Protein AF-A0A7C1THH7-F1 (afdb_monomer_lite)

Secondary structure (DSSP, 8-state):
----EEEHHHHHHHHHHHHHHSTTTTTSPPPPHHHHHHHHHTTSSPPPSS--STT-EEETHHHHHHHHHHHHHHHH---HHHHHHHHHHS-HHHHHHHHHT--GGGS------------------------------------------SSSSSSSGGGSSSS--PPPPPPPPPPP------------PPP----------------GGG---------PPPEEEE-SSS-EEEE-SPPPHHHHHHHHHHHHHHHHHHHHTTS---

Structure (mmCIF, N/CA/C/O backbone):
data_AF-A0A7C1THH7-F1
#
_entry.id   AF-A0A7C1THH7-F1
#
loop_
_atom_site.group_PDB
_atom_site.id
_atom_site.type_symbol
_atom_site.label_atom_id
_atom_site.label_alt_id
_atom_site.label_comp_id
_atom_site.label_asym_id
_atom_site.label_entity_id
_atom_site.label_seq_id
_atom_site.pdbx_PDB_ins_code
_atom_site.Cartn_x
_atom_site.Cartn_y
_atom_site.Cartn_z
_atom_site.occupancy
_atom_site.B_iso_or_equiv
_atom_site.auth_seq_id
_atom_site.auth_comp_id
_atom_site.auth_asym_id
_atom_site.auth_atom_id
_atom_site.pdbx_PDB_model_num
ATOM 1 N N . MET A 1 1 ? 13.459 -1.963 -23.117 1.00 46.69 1 MET A N 1
ATOM 2 C CA . MET A 1 1 ? 12.852 -0.766 -22.500 1.00 46.69 1 MET A CA 1
ATOM 3 C C . MET A 1 1 ? 13.002 -0.971 -21.002 1.00 46.69 1 MET A C 1
ATOM 5 O O . MET A 1 1 ? 12.434 -1.924 -20.495 1.00 46.69 1 MET A O 1
ATOM 9 N N . TRP A 1 2 ? 13.908 -0.253 -20.341 1.00 49.66 2 TRP A N 1
ATOM 10 C CA . TRP A 1 2 ? 14.198 -0.496 -18.925 1.00 49.66 2 TRP A CA 1
ATOM 11 C C . TRP A 1 2 ? 13.077 0.179 -18.144 1.00 49.66 2 TRP A C 1
ATOM 13 O O . TRP A 1 2 ? 13.000 1.405 -18.129 1.00 49.66 2 TRP A O 1
ATOM 23 N N . GLU A 1 3 ? 12.145 -0.606 -17.610 1.00 74.31 3 GLU A N 1
ATOM 24 C CA . GLU A 1 3 ? 11.084 -0.074 -16.760 1.00 74.31 3 GLU A CA 1
ATOM 25 C C . GLU A 1 3 ? 11.719 0.686 -15.595 1.00 74.31 3 GLU A C 1
ATOM 27 O O . GLU A 1 3 ? 12.710 0.239 -15.011 1.00 74.31 3 GLU A O 1
ATOM 32 N N . ASN A 1 4 ? 11.170 1.856 -15.268 1.00 88.19 4 ASN A N 1
ATOM 33 C CA . ASN A 1 4 ? 11.619 2.609 -14.107 1.00 88.19 4 ASN A CA 1
ATOM 34 C C . ASN A 1 4 ? 11.430 1.732 -12.868 1.00 88.19 4 ASN A C 1
ATOM 36 O O . ASN A 1 4 ? 10.299 1.420 -12.483 1.00 88.19 4 ASN A O 1
ATOM 40 N N . THR A 1 5 ? 12.548 1.311 -12.279 1.00 91.12 5 THR A N 1
ATOM 41 C CA . THR A 1 5 ? 12.562 0.493 -11.073 1.00 91.12 5 THR A CA 1
ATOM 42 C C . THR A 1 5 ? 13.144 1.277 -9.903 1.00 91.12 5 THR A C 1
ATOM 44 O O . THR A 1 5 ? 14.180 1.931 -10.028 1.00 91.12 5 THR A O 1
ATOM 47 N N . TYR A 1 6 ? 12.476 1.190 -8.758 1.00 92.25 6 TYR A N 1
ATOM 48 C CA . TYR A 1 6 ? 12.765 1.959 -7.549 1.00 92.25 6 TYR A CA 1
ATOM 49 C C . TYR A 1 6 ? 13.142 1.033 -6.403 1.00 92.25 6 TYR A C 1
ATOM 51 O O . TYR A 1 6 ? 12.683 -0.110 -6.356 1.00 92.25 6 TYR A O 1
ATOM 59 N N . GLU A 1 7 ? 13.927 1.517 -5.448 1.00 92.81 7 GLU A N 1
ATOM 60 C CA . GLU A 1 7 ? 14.049 0.826 -4.163 1.00 92.81 7 GLU A CA 1
ATOM 61 C C . GLU A 1 7 ? 12.747 0.939 -3.354 1.00 92.81 7 GLU A C 1
ATOM 63 O O . GLU A 1 7 ? 11.901 1.793 -3.625 1.00 92.81 7 GLU A O 1
ATOM 68 N N . LEU A 1 8 ? 12.560 0.082 -2.341 1.00 93.06 8 LEU A N 1
ATOM 69 C CA . LEU A 1 8 ? 11.314 0.070 -1.559 1.00 93.06 8 LEU A CA 1
ATOM 70 C C . LEU A 1 8 ? 11.030 1.430 -0.904 1.00 93.06 8 LEU A C 1
ATOM 72 O O . LEU A 1 8 ? 9.900 1.911 -0.958 1.00 93.06 8 LEU A O 1
ATOM 76 N N . GLY A 1 9 ? 12.053 2.045 -0.303 1.00 94.25 9 GLY A N 1
ATOM 77 C CA . GLY A 1 9 ? 11.919 3.341 0.362 1.00 94.25 9 GLY A CA 1
ATOM 78 C C . GLY A 1 9 ? 11.509 4.450 -0.609 1.00 94.25 9 GLY A C 1
ATOM 79 O O . GLY A 1 9 ? 10.573 5.200 -0.332 1.00 94.25 9 GLY A O 1
ATOM 80 N N . GLU A 1 10 ? 12.146 4.507 -1.781 1.00 95.38 10 GLU A N 1
ATOM 81 C CA . GLU A 1 10 ? 11.812 5.467 -2.840 1.00 95.38 10 GLU A CA 1
ATOM 82 C C . GLU A 1 10 ? 10.394 5.250 -3.373 1.00 95.38 10 GLU A C 1
ATOM 84 O O . GLU A 1 10 ? 9.620 6.200 -3.486 1.00 95.38 10 GLU A O 1
ATOM 89 N N . LEU A 1 11 ? 10.024 3.994 -3.637 1.00 95.56 11 LEU A N 1
ATOM 90 C CA . LEU A 1 11 ? 8.698 3.631 -4.121 1.00 95.56 11 LEU A CA 1
ATOM 91 C C . LEU A 1 11 ? 7.604 4.074 -3.149 1.00 95.56 11 LEU A C 1
ATOM 93 O O . LEU A 1 11 ? 6.604 4.661 -3.569 1.00 95.56 11 LEU A O 1
ATOM 97 N N . LEU A 1 12 ? 7.779 3.809 -1.853 1.00 96.69 12 LEU A N 1
ATOM 98 C CA . LEU A 1 12 ? 6.807 4.193 -0.830 1.00 96.69 12 LEU A CA 1
ATOM 99 C C . LEU A 1 12 ? 6.753 5.708 -0.640 1.00 96.69 12 LEU A C 1
ATOM 101 O O . LEU A 1 12 ? 5.659 6.255 -0.512 1.00 96.69 12 LEU A O 1
ATOM 105 N N . SER A 1 13 ? 7.900 6.388 -0.682 1.00 97.31 13 SER A N 1
ATOM 106 C CA . SER A 1 13 ? 7.967 7.851 -0.636 1.00 97.31 13 SER A CA 1
ATOM 107 C C . SER A 1 13 ? 7.182 8.479 -1.794 1.00 97.31 13 SER A C 1
ATOM 109 O O . SER A 1 13 ? 6.271 9.279 -1.566 1.00 97.31 13 SER A O 1
ATOM 111 N N . LEU A 1 14 ? 7.435 8.034 -3.031 1.00 97.00 14 LEU A N 1
ATOM 112 C CA . LEU A 1 14 ? 6.711 8.482 -4.226 1.00 97.00 14 LEU A CA 1
ATOM 113 C C . LEU A 1 14 ? 5.215 8.164 -4.148 1.00 97.00 14 LEU A C 1
ATOM 115 O O . LEU A 1 14 ? 4.381 9.011 -4.475 1.00 97.00 14 LEU A O 1
ATOM 119 N N . THR A 1 15 ? 4.868 6.961 -3.687 1.00 96.94 15 THR A N 1
ATOM 120 C CA . THR A 1 15 ? 3.471 6.538 -3.542 1.00 96.94 15 THR A CA 1
ATOM 121 C C . THR A 1 15 ? 2.735 7.418 -2.541 1.00 96.94 15 THR A C 1
ATOM 123 O O . THR A 1 15 ? 1.659 7.915 -2.855 1.00 96.94 15 THR A O 1
ATOM 126 N N . ASN A 1 16 ? 3.310 7.654 -1.361 1.00 97.06 16 ASN A N 1
ATOM 127 C CA . ASN A 1 16 ? 2.688 8.460 -0.311 1.00 97.06 16 ASN A CA 1
ATOM 128 C C . ASN A 1 16 ? 2.588 9.938 -0.710 1.00 97.06 16 ASN A C 1
ATOM 130 O O . ASN A 1 16 ? 1.553 10.562 -0.484 1.00 97.06 16 ASN A O 1
ATOM 134 N N . ALA A 1 17 ? 3.609 10.478 -1.383 1.00 96.12 17 ALA A N 1
ATOM 135 C CA . ALA A 1 17 ? 3.555 11.825 -1.942 1.00 96.12 17 ALA A CA 1
ATOM 136 C C . ALA A 1 17 ? 2.434 11.964 -2.985 1.00 96.12 17 ALA A C 1
ATOM 138 O O . ALA A 1 17 ? 1.708 12.958 -2.989 1.00 96.12 17 ALA A O 1
ATOM 139 N N . ARG A 1 18 ? 2.256 10.963 -3.857 1.00 95.25 18 ARG A N 1
ATOM 140 C CA . ARG A 1 18 ? 1.171 10.949 -4.848 1.00 95.25 18 ARG A CA 1
ATOM 141 C C . ARG A 1 18 ? -0.196 10.756 -4.192 1.00 95.25 18 ARG A C 1
ATOM 143 O O . ARG A 1 18 ? -1.142 11.430 -4.582 1.00 95.25 18 ARG A O 1
ATOM 150 N N . LEU A 1 19 ? -0.292 9.900 -3.177 1.00 93.94 19 LEU A N 1
ATOM 151 C CA . LEU A 1 19 ? -1.512 9.661 -2.407 1.00 93.94 19 LEU A CA 1
ATOM 152 C C . LEU A 1 19 ? -2.031 10.950 -1.756 1.00 93.94 19 LEU A C 1
ATOM 154 O O . LEU A 1 19 ? -3.219 11.241 -1.860 1.00 93.94 19 LEU A O 1
ATOM 158 N N . GLY A 1 20 ? -1.128 11.751 -1.180 1.00 93.12 20 GLY A N 1
ATOM 159 C CA . GLY A 1 20 ? -1.443 13.050 -0.579 1.00 93.12 20 GLY A CA 1
ATOM 160 C C . GLY A 1 20 ? -1.994 14.092 -1.559 1.00 93.12 20 GLY A C 1
ATOM 161 O O . GLY A 1 20 ? -2.713 14.997 -1.152 1.00 93.12 20 GLY A O 1
ATOM 162 N N . ARG A 1 21 ? -1.698 13.961 -2.858 1.00 92.88 21 ARG A N 1
ATOM 163 C CA . ARG A 1 21 ? -2.200 14.873 -3.904 1.00 92.88 21 ARG A CA 1
ATOM 164 C C . ARG A 1 21 ? -3.572 14.479 -4.436 1.00 92.88 21 ARG A C 1
ATOM 166 O O . ARG A 1 21 ? -4.205 15.279 -5.119 1.00 92.88 21 ARG A O 1
ATOM 173 N N . ILE A 1 22 ? -4.017 13.249 -4.185 1.00 89.88 22 ILE A N 1
ATOM 174 C CA . ILE A 1 22 ? -5.288 12.762 -4.710 1.00 89.88 22 ILE A CA 1
ATOM 175 C C . ILE A 1 22 ? -6.416 13.220 -3.774 1.00 89.88 22 ILE A C 1
ATOM 177 O O . ILE A 1 22 ? -6.444 12.808 -2.606 1.00 89.88 22 ILE A O 1
ATOM 181 N N . PRO A 1 23 ? -7.379 14.025 -4.265 1.00 86.94 23 PRO A N 1
ATOM 182 C CA . PRO A 1 23 ? -8.499 14.473 -3.451 1.00 86.94 23 PRO A CA 1
ATOM 183 C C . PRO A 1 23 ? -9.306 13.271 -2.963 1.00 86.94 23 PRO A C 1
ATOM 185 O O . PRO A 1 23 ? -9.518 12.293 -3.681 1.00 86.94 23 PRO A O 1
ATOM 188 N N . GLY A 1 24 ? -9.707 13.319 -1.697 1.00 86.31 24 GLY A N 1
ATOM 189 C CA . GLY A 1 24 ? -10.379 12.206 -1.044 1.00 86.31 24 GLY A CA 1
ATOM 190 C C . GLY A 1 24 ? -9.453 11.067 -0.616 1.00 86.31 24 GLY A C 1
ATOM 191 O O . GLY A 1 24 ? -9.931 10.194 0.087 1.00 86.31 24 GLY A O 1
ATOM 192 N N . LEU A 1 25 ? -8.155 11.043 -0.934 1.00 89.12 25 LEU A N 1
ATOM 193 C CA . LEU A 1 25 ? -7.202 10.075 -0.357 1.00 89.12 25 LEU A CA 1
ATOM 194 C C . LEU A 1 25 ? -6.144 10.716 0.542 1.00 89.12 25 LEU A C 1
ATOM 196 O O . LEU A 1 25 ? -5.473 9.984 1.269 1.00 89.12 25 LEU A O 1
ATOM 200 N N . ALA A 1 26 ? -6.024 12.042 0.528 1.00 87.00 26 ALA A N 1
ATOM 201 C CA . ALA A 1 26 ? -5.020 12.772 1.295 1.00 87.00 26 ALA A CA 1
ATOM 202 C C . ALA A 1 26 ? -5.035 12.446 2.800 1.00 87.00 26 ALA A C 1
ATOM 204 O O . ALA A 1 26 ? -3.977 12.275 3.394 1.00 87.00 26 ALA A O 1
ATOM 205 N N . ASP A 1 27 ? -6.221 12.247 3.384 1.00 87.56 27 ASP A N 1
ATOM 206 C CA . ASP A 1 27 ? -6.376 11.957 4.820 1.00 87.56 27 ASP A CA 1
ATOM 207 C C . ASP A 1 27 ? -6.133 10.482 5.182 1.00 87.56 27 ASP A C 1
ATOM 209 O O . ASP A 1 27 ? -6.333 10.063 6.321 1.00 87.56 27 ASP A O 1
ATOM 213 N N . THR A 1 28 ? -5.780 9.639 4.206 1.00 91.88 28 THR A N 1
ATOM 214 C CA . THR A 1 28 ? -5.551 8.215 4.470 1.00 91.88 28 THR A CA 1
ATOM 215 C C . THR A 1 28 ? -4.158 7.970 5.031 1.00 91.88 28 THR A C 1
ATOM 217 O O . THR A 1 28 ? -3.195 8.655 4.698 1.00 91.88 28 THR A O 1
ATOM 220 N N . THR A 1 29 ? -4.037 6.941 5.873 1.00 94.38 29 THR A N 1
ATOM 221 C CA . THR A 1 29 ? -2.751 6.549 6.455 1.00 94.38 29 THR A CA 1
ATOM 222 C C . THR A 1 29 ? -1.717 6.288 5.351 1.00 94.38 29 THR A C 1
ATOM 224 O O . THR A 1 29 ? -2.031 5.580 4.384 1.00 94.38 29 THR A O 1
ATOM 227 N N . PRO A 1 30 ? -0.477 6.788 5.474 1.00 96.62 30 PRO A N 1
ATOM 228 C CA . PRO A 1 30 ? 0.576 6.481 4.515 1.00 96.62 30 PRO A CA 1
ATOM 229 C C . PRO A 1 30 ? 0.908 4.983 4.516 1.00 96.62 30 PRO A C 1
ATOM 231 O O . PRO A 1 30 ? 0.729 4.271 5.509 1.00 96.62 30 PRO A O 1
ATOM 234 N N . PHE A 1 31 ? 1.404 4.484 3.390 1.00 97.19 31 PHE A N 1
ATOM 235 C CA . PHE A 1 31 ? 1.912 3.124 3.293 1.00 97.19 31 PHE A CA 1
ATOM 236 C C . PHE A 1 31 ? 3.252 3.000 4.011 1.00 97.19 31 PHE A C 1
ATOM 238 O O . PHE A 1 31 ? 4.187 3.756 3.746 1.00 97.19 31 PHE A O 1
ATOM 245 N N . SER A 1 32 ? 3.338 2.005 4.891 1.00 97.38 32 SER A N 1
ATOM 246 C CA . SER A 1 32 ? 4.584 1.572 5.521 1.00 97.38 32 SER A CA 1
ATOM 247 C C . SER A 1 32 ? 5.170 0.367 4.786 1.00 97.38 32 SER A C 1
ATOM 249 O O . SER A 1 32 ? 4.450 -0.349 4.081 1.00 97.38 32 SER A O 1
ATOM 251 N N . GLU A 1 33 ? 6.451 0.074 5.016 1.00 95.56 33 GLU A N 1
ATOM 252 C CA . GLU A 1 33 ? 7.068 -1.168 4.535 1.00 95.56 33 GLU A CA 1
ATOM 253 C C . GLU A 1 33 ? 6.288 -2.402 4.996 1.00 95.56 33 GLU A C 1
ATOM 255 O O . GLU A 1 33 ? 6.012 -3.302 4.206 1.00 95.56 33 GLU A O 1
ATOM 260 N N . ARG A 1 34 ? 5.841 -2.415 6.258 1.00 96.19 34 ARG A N 1
ATOM 261 C CA . ARG A 1 34 ? 5.027 -3.505 6.810 1.00 96.19 34 ARG A CA 1
ATOM 262 C C . ARG A 1 34 ? 3.754 -3.726 5.994 1.00 96.19 34 ARG A C 1
ATOM 264 O O . ARG A 1 34 ? 3.437 -4.865 5.658 1.00 96.19 34 ARG A O 1
ATOM 271 N N . THR A 1 35 ? 3.043 -2.651 5.655 1.00 96.56 35 THR A N 1
ATOM 272 C CA . THR A 1 35 ? 1.823 -2.719 4.835 1.00 96.56 35 THR A CA 1
ATOM 273 C C . THR A 1 35 ? 2.125 -3.256 3.441 1.00 96.56 35 THR A C 1
ATOM 275 O O . THR A 1 35 ? 1.389 -4.096 2.929 1.00 96.56 35 THR A O 1
ATOM 278 N N . PHE A 1 36 ? 3.232 -2.814 2.846 1.00 95.62 36 PHE A N 1
ATOM 279 C CA . PHE A 1 36 ? 3.678 -3.290 1.545 1.00 95.62 36 PHE A CA 1
ATOM 280 C C . PHE A 1 36 ? 3.937 -4.801 1.549 1.00 95.62 36 PHE A C 1
ATOM 282 O O . PHE A 1 36 ? 3.381 -5.527 0.724 1.00 95.62 36 PHE A O 1
ATOM 289 N N . TYR A 1 37 ? 4.731 -5.297 2.504 1.00 94.00 37 TYR A N 1
ATOM 290 C CA . TYR A 1 37 ? 5.023 -6.727 2.631 1.00 94.00 37 TYR A CA 1
ATOM 291 C C . TYR A 1 37 ? 3.762 -7.548 2.880 1.00 94.00 37 TYR A C 1
ATOM 293 O O . TYR A 1 37 ? 3.589 -8.604 2.270 1.00 94.00 37 TYR A O 1
ATOM 301 N N . TYR A 1 38 ? 2.858 -7.035 3.713 1.00 96.12 38 TYR A N 1
ATOM 302 C CA . TYR A 1 38 ? 1.560 -7.652 3.934 1.00 96.12 38 TYR A CA 1
ATOM 303 C C . TYR A 1 38 ? 0.770 -7.779 2.621 1.00 96.12 38 TYR A C 1
ATOM 305 O O . TYR A 1 38 ? 0.277 -8.858 2.311 1.00 96.12 38 TYR A O 1
ATOM 313 N N . TYR A 1 39 ? 0.720 -6.743 1.780 1.00 96.38 39 TYR A N 1
ATOM 314 C CA . TYR A 1 39 ? 0.026 -6.811 0.487 1.00 96.38 39 TYR A CA 1
ATOM 315 C C . TYR A 1 39 ? 0.687 -7.750 -0.523 1.00 96.38 39 TYR A C 1
ATOM 317 O O . TYR A 1 39 ? -0.017 -8.425 -1.275 1.00 96.38 39 TYR A O 1
ATOM 325 N N . VAL A 1 40 ? 2.016 -7.852 -0.520 1.00 94.38 40 VAL A N 1
ATOM 326 C CA . VAL A 1 40 ? 2.724 -8.873 -1.308 1.00 94.38 40 VAL A CA 1
ATOM 327 C C . VAL A 1 40 ? 2.349 -10.279 -0.828 1.00 94.38 40 VAL A C 1
ATOM 329 O O . VAL A 1 40 ? 2.058 -11.149 -1.646 1.00 94.38 40 VAL A O 1
ATOM 332 N N . GLN A 1 41 ? 2.310 -10.510 0.488 1.00 94.25 41 GLN A N 1
ATOM 333 C CA . GLN A 1 41 ? 1.955 -11.808 1.070 1.00 94.25 41 GLN A CA 1
ATOM 334 C C . GLN A 1 41 ? 0.503 -12.200 0.770 1.00 94.25 41 GLN A C 1
ATOM 336 O O . GLN A 1 41 ? 0.238 -13.357 0.457 1.00 94.25 41 GLN A O 1
ATOM 341 N N . GLN A 1 42 ? -0.420 -11.236 0.814 1.00 95.00 42 GLN A N 1
ATOM 342 C CA . GLN A 1 42 ? -1.831 -11.434 0.468 1.00 95.00 42 GLN A CA 1
ATOM 343 C C . GLN A 1 42 ? -2.075 -11.583 -1.049 1.00 95.00 42 GLN A C 1
ATOM 345 O O . GLN A 1 42 ? -3.211 -11.790 -1.471 1.00 95.00 42 GLN A O 1
ATOM 350 N N . GLY A 1 43 ? -1.041 -11.458 -1.891 1.00 95.00 43 GLY A N 1
ATOM 351 C CA . GLY A 1 43 ? -1.161 -11.565 -3.349 1.00 95.00 43 GLY A CA 1
ATOM 352 C C . GLY A 1 43 ? -1.870 -10.382 -4.016 1.00 95.00 43 GLY A C 1
ATOM 353 O O . GLY A 1 43 ? -2.343 -10.507 -5.142 1.00 95.00 43 GLY A O 1
ATOM 354 N N . LEU A 1 44 ? -1.959 -9.236 -3.336 1.00 95.50 44 LEU A N 1
ATOM 355 C CA . LEU A 1 44 ? -2.489 -7.988 -3.901 1.00 95.50 44 LEU A CA 1
ATOM 356 C C . LEU A 1 44 ? -1.478 -7.327 -4.836 1.00 95.50 44 LEU A C 1
ATOM 358 O O . LEU A 1 44 ? -1.835 -6.718 -5.844 1.00 95.50 44 LEU A O 1
ATOM 362 N N . LEU A 1 45 ? -0.198 -7.465 -4.512 1.00 94.62 45 LEU A N 1
ATOM 363 C CA . LEU A 1 45 ? 0.909 -7.017 -5.344 1.00 94.62 45 LEU A CA 1
ATOM 364 C C . LEU A 1 45 ? 1.561 -8.230 -6.017 1.00 94.62 45 LEU A C 1
ATOM 366 O O . LEU A 1 45 ? 1.615 -9.297 -5.395 1.00 94.62 45 LEU A O 1
ATOM 370 N N . PRO A 1 46 ? 2.054 -8.097 -7.262 1.00 90.06 46 PRO A N 1
ATOM 371 C CA . PRO A 1 46 ? 2.774 -9.177 -7.917 1.00 90.06 46 PRO A CA 1
ATOM 372 C C . PRO A 1 46 ? 3.945 -9.637 -7.048 1.00 90.06 46 PRO A C 1
ATOM 374 O O . PRO A 1 46 ? 4.602 -8.833 -6.374 1.00 90.06 46 PRO A O 1
ATOM 377 N N . ARG A 1 47 ? 4.237 -10.940 -7.070 1.00 83.75 47 ARG A N 1
ATOM 378 C CA . ARG A 1 47 ? 5.516 -11.409 -6.535 1.00 83.75 47 ARG A CA 1
ATOM 379 C C . ARG A 1 47 ? 6.619 -10.792 -7.390 1.00 83.75 47 ARG A C 1
ATOM 381 O O . ARG A 1 47 ? 6.497 -10.703 -8.606 1.00 83.75 47 ARG A O 1
ATOM 388 N N . ARG A 1 48 ? 7.663 -10.305 -6.728 1.00 72.75 48 ARG A N 1
ATOM 389 C CA . ARG A 1 48 ? 8.754 -9.566 -7.371 1.00 72.75 48 ARG A CA 1
ATOM 390 C C . ARG A 1 48 ? 9.378 -10.406 -8.482 1.00 72.75 48 ARG A C 1
ATOM 392 O O . ARG A 1 48 ? 9.671 -11.579 -8.257 1.00 72.75 48 ARG A O 1
ATOM 399 N N . ALA A 1 49 ? 9.652 -9.779 -9.618 1.00 61.28 49 ALA A N 1
ATOM 400 C CA . ALA A 1 49 ? 10.525 -10.334 -10.639 1.00 61.28 49 ALA A CA 1
ATOM 401 C C . ALA A 1 49 ? 11.978 -10.033 -10.237 1.00 61.28 49 ALA A C 1
ATOM 403 O O . ALA A 1 49 ? 12.501 -8.968 -10.547 1.00 61.28 49 ALA A O 1
ATOM 404 N N . GLY A 1 50 ? 12.617 -10.906 -9.451 1.00 69.31 50 GLY A N 1
ATOM 405 C CA . GLY A 1 50 ? 14.044 -10.752 -9.150 1.00 69.31 50 GLY A CA 1
ATOM 406 C C . GLY A 1 50 ? 14.529 -11.340 -7.828 1.00 69.31 50 GLY A C 1
ATOM 407 O O . GLY A 1 50 ? 13.801 -12.006 -7.089 1.00 69.31 50 GLY A O 1
ATOM 408 N N . ARG A 1 51 ? 15.811 -11.078 -7.544 1.00 71.94 51 ARG A N 1
ATOM 409 C CA . ARG A 1 51 ? 16.542 -11.597 -6.382 1.00 71.94 51 ARG A CA 1
ATOM 410 C C . ARG A 1 51 ? 16.022 -10.980 -5.081 1.00 71.94 51 ARG A C 1
ATOM 412 O O . ARG A 1 51 ? 15.786 -9.778 -5.001 1.00 71.94 51 ARG A O 1
ATOM 419 N N . ARG A 1 52 ? 15.883 -11.803 -4.038 1.00 74.00 52 ARG A N 1
ATOM 420 C CA . ARG A 1 52 ? 15.612 -11.329 -2.673 1.00 74.00 52 ARG A CA 1
ATOM 421 C C . ARG A 1 52 ? 16.907 -10.812 -2.047 1.00 74.00 52 ARG A C 1
ATOM 423 O O . ARG A 1 52 ? 17.906 -11.525 -2.060 1.00 74.00 52 ARG A O 1
ATOM 430 N N . GLY A 1 53 ? 16.872 -9.611 -1.472 1.00 76.88 53 GLY A N 1
ATOM 431 C CA . GLY A 1 53 ? 17.979 -9.075 -0.676 1.00 76.88 53 GLY A CA 1
ATOM 432 C C . GLY A 1 53 ? 18.090 -7.547 -0.696 1.00 76.88 53 GLY A C 1
ATOM 433 O O . GLY A 1 53 ? 17.240 -6.870 -1.286 1.00 76.88 53 GLY A O 1
ATOM 434 N N . PRO A 1 54 ? 19.130 -6.999 -0.047 1.00 75.31 54 PRO A N 1
ATOM 435 C CA . PRO A 1 54 ? 19.494 -5.589 -0.158 1.00 75.31 54 PRO A CA 1
ATOM 436 C C . PRO A 1 54 ? 19.614 -5.176 -1.634 1.00 75.31 54 PRO A C 1
ATOM 438 O O . PRO A 1 54 ? 20.160 -5.928 -2.439 1.00 75.31 54 PRO A O 1
ATOM 441 N N . GLY A 1 55 ? 19.056 -4.019 -1.998 1.00 81.25 55 GLY A N 1
ATOM 442 C CA . GLY A 1 55 ? 19.013 -3.550 -3.390 1.00 81.25 55 GLY A CA 1
ATOM 443 C C . GLY A 1 55 ? 17.887 -4.151 -4.241 1.00 81.25 55 GLY A C 1
ATOM 444 O O . GLY A 1 55 ? 17.943 -4.084 -5.469 1.00 81.25 55 GLY A O 1
ATOM 445 N N . THR A 1 56 ? 16.856 -4.751 -3.628 1.00 87.44 56 THR A N 1
ATOM 446 C CA . THR A 1 56 ? 15.678 -5.186 -4.395 1.00 87.44 56 THR A CA 1
ATOM 447 C C . THR A 1 56 ? 14.983 -3.976 -5.020 1.00 87.44 56 THR A C 1
ATOM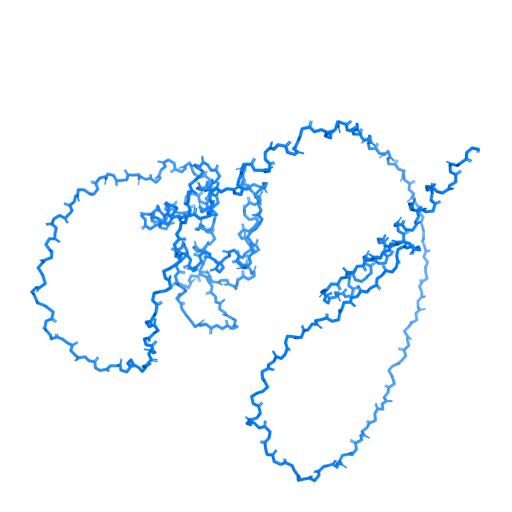 449 O O . THR A 1 56 ? 14.562 -3.068 -4.300 1.00 87.44 56 THR A O 1
ATOM 452 N N . ARG A 1 57 ? 14.800 -4.011 -6.344 1.00 90.81 57 ARG A N 1
ATOM 453 C CA . ARG A 1 57 ? 14.091 -2.975 -7.097 1.00 90.81 57 ARG A CA 1
ATOM 454 C C . ARG A 1 57 ? 12.686 -3.420 -7.498 1.00 90.81 57 ARG A C 1
ATOM 456 O O . ARG A 1 57 ? 12.442 -4.605 -7.719 1.00 90.81 57 ARG A O 1
ATOM 463 N N . TYR A 1 58 ? 11.771 -2.463 -7.593 1.00 91.94 58 TYR A N 1
ATOM 464 C CA . TYR A 1 58 ? 10.360 -2.682 -7.908 1.00 91.94 58 TYR A CA 1
ATOM 465 C C . TYR A 1 58 ? 9.935 -1.797 -9.069 1.00 91.94 58 TYR A C 1
ATOM 467 O O . TYR A 1 58 ? 10.327 -0.630 -9.096 1.00 91.94 58 TYR A O 1
ATOM 475 N N . PRO A 1 59 ? 9.111 -2.305 -9.992 1.00 92.44 59 PRO A N 1
ATOM 476 C CA . PRO A 1 59 ? 8.652 -1.516 -11.121 1.00 92.44 59 PRO A CA 1
ATOM 477 C C . PRO A 1 59 ? 7.681 -0.419 -10.678 1.00 92.44 59 PRO A C 1
ATOM 479 O O . PRO A 1 59 ? 6.941 -0.563 -9.700 1.00 92.44 59 PRO A O 1
ATOM 482 N N . ALA A 1 60 ? 7.649 0.670 -11.444 1.00 92.94 60 ALA A N 1
ATOM 483 C CA . ALA A 1 60 ? 6.752 1.804 -11.229 1.00 92.94 60 ALA A CA 1
ATOM 484 C C . ALA A 1 60 ? 5.264 1.405 -11.147 1.00 92.94 60 ALA A C 1
ATOM 486 O O . ALA A 1 60 ? 4.499 2.051 -10.432 1.00 92.94 60 ALA A O 1
ATOM 487 N N . SER A 1 61 ? 4.861 0.315 -11.813 1.00 92.56 61 SER A N 1
ATOM 488 C CA . SER A 1 61 ? 3.484 -0.207 -11.814 1.00 92.56 61 SER A CA 1
ATOM 489 C C . SER A 1 61 ? 2.948 -0.540 -10.414 1.00 92.56 61 SER A C 1
ATOM 491 O O . SER A 1 61 ? 1.739 -0.505 -10.176 1.00 92.56 61 SER A O 1
ATOM 493 N N . PHE A 1 62 ? 3.828 -0.791 -9.438 1.00 94.88 62 PHE A N 1
ATOM 494 C CA . PHE A 1 62 ? 3.430 -0.993 -8.042 1.00 94.88 62 PHE A CA 1
ATOM 495 C C . PHE A 1 62 ? 2.835 0.271 -7.413 1.00 94.88 62 PHE A C 1
ATOM 497 O O . PHE A 1 62 ? 1.951 0.153 -6.566 1.00 94.88 62 PHE A O 1
ATOM 504 N N . ILE A 1 63 ? 3.277 1.462 -7.830 1.00 95.75 63 ILE A N 1
ATOM 505 C CA . ILE A 1 63 ? 2.741 2.741 -7.342 1.00 95.75 63 ILE A CA 1
ATOM 506 C C . ILE A 1 63 ? 1.266 2.854 -7.735 1.00 95.75 63 ILE A C 1
ATOM 508 O O . ILE A 1 63 ? 0.412 3.109 -6.883 1.00 95.75 63 ILE A O 1
ATOM 512 N N . ASP A 1 64 ? 0.958 2.598 -9.009 1.00 95.19 64 ASP A N 1
ATOM 513 C CA . ASP A 1 64 ? -0.412 2.658 -9.523 1.00 95.19 64 ASP A CA 1
ATOM 514 C C . ASP A 1 64 ? -1.307 1.630 -8.815 1.00 95.19 64 ASP A C 1
ATOM 516 O O . ASP A 1 64 ? -2.411 1.947 -8.363 1.00 95.19 64 ASP A O 1
ATOM 520 N N . ARG A 1 65 ? -0.792 0.412 -8.606 1.00 95.94 65 ARG A N 1
ATOM 521 C CA . ARG A 1 65 ? -1.520 -0.656 -7.910 1.00 95.94 65 ARG A CA 1
ATOM 522 C C . ARG A 1 65 ? -1.787 -0.333 -6.435 1.00 95.94 65 ARG A C 1
ATOM 524 O O . ARG A 1 65 ? -2.890 -0.585 -5.957 1.00 95.94 65 ARG A O 1
ATOM 531 N N . LEU A 1 66 ? -0.825 0.248 -5.714 1.00 96.88 66 LEU A N 1
ATOM 532 C CA . LEU A 1 66 ? -1.003 0.674 -4.317 1.00 96.88 66 LEU A CA 1
ATOM 533 C C . LEU A 1 66 ? -2.082 1.753 -4.178 1.00 96.88 66 LEU A C 1
ATOM 535 O O . LEU A 1 66 ? -2.938 1.670 -3.294 1.00 96.88 66 LEU A O 1
ATOM 539 N N . ILE A 1 67 ? -2.078 2.741 -5.073 1.00 95.94 67 ILE A N 1
ATOM 540 C CA . ILE A 1 67 ? -3.095 3.798 -5.086 1.00 95.94 67 ILE A CA 1
ATOM 541 C C . ILE A 1 67 ? -4.472 3.208 -5.412 1.00 95.94 67 ILE A C 1
ATOM 543 O O . ILE A 1 67 ? -5.451 3.538 -4.737 1.00 95.94 67 ILE A O 1
ATOM 547 N N . ALA A 1 68 ? -4.552 2.291 -6.381 1.00 94.94 68 ALA A N 1
ATOM 548 C CA . ALA A 1 68 ? -5.790 1.592 -6.716 1.00 94.94 68 ALA A CA 1
ATOM 549 C C . ALA A 1 68 ? -6.350 0.801 -5.520 1.00 94.94 68 ALA A C 1
ATOM 551 O O . ALA A 1 68 ? -7.547 0.889 -5.244 1.00 94.94 68 ALA A O 1
ATOM 552 N N . ILE A 1 69 ? -5.502 0.103 -4.749 1.00 95.19 69 ILE A N 1
ATOM 553 C CA . ILE A 1 69 ? -5.915 -0.580 -3.508 1.00 95.19 69 ILE A CA 1
ATOM 554 C C . ILE A 1 69 ? -6.569 0.410 -2.541 1.00 95.19 69 ILE A C 1
ATOM 556 O O . ILE A 1 69 ? -7.663 0.143 -2.041 1.00 95.19 69 ILE A O 1
ATOM 560 N N . ARG A 1 70 ? -5.935 1.565 -2.287 1.00 95.00 70 ARG A N 1
ATOM 561 C CA . ARG A 1 70 ? -6.477 2.550 -1.337 1.00 95.00 70 ARG A CA 1
ATOM 562 C C . ARG A 1 70 ? -7.796 3.148 -1.819 1.00 95.00 70 ARG A C 1
ATOM 564 O O . ARG A 1 70 ? -8.714 3.311 -1.016 1.00 95.00 70 ARG A O 1
ATOM 571 N N . ARG A 1 71 ? -7.920 3.425 -3.119 1.00 93.06 71 ARG A N 1
ATOM 572 C CA . ARG A 1 71 ? -9.186 3.862 -3.728 1.00 93.06 71 ARG A CA 1
ATOM 573 C C . ARG A 1 71 ? -10.282 2.830 -3.520 1.00 93.06 71 ARG A C 1
ATOM 575 O O . ARG A 1 71 ? -11.335 3.160 -2.993 1.00 93.06 71 ARG A O 1
ATOM 582 N N . LEU A 1 72 ? -10.019 1.572 -3.857 1.00 92.12 72 LEU A N 1
ATOM 583 C CA . LEU A 1 72 ? -10.996 0.495 -3.720 1.00 92.12 72 LEU A CA 1
ATOM 584 C C . LEU A 1 72 ? -11.443 0.284 -2.263 1.00 92.12 72 LEU A C 1
ATOM 586 O O . LEU A 1 72 ? -12.631 0.060 -2.025 1.00 92.12 72 LEU A O 1
ATOM 590 N N . GLN A 1 73 ? -10.527 0.425 -1.300 1.00 93.25 73 GLN A N 1
ATOM 591 C CA . GLN A 1 73 ? -10.854 0.416 0.130 1.00 93.25 73 GLN A CA 1
ATOM 592 C C . GLN A 1 73 ? -11.772 1.580 0.511 1.00 93.25 73 GLN A C 1
ATOM 594 O O . GLN A 1 73 ? -12.788 1.362 1.163 1.00 93.25 73 GLN A O 1
ATOM 599 N N . LYS A 1 74 ? -11.439 2.812 0.105 1.00 90.81 74 LYS A N 1
ATOM 600 C CA . LYS A 1 74 ? -12.170 4.003 0.556 1.00 90.81 74 LYS A CA 1
ATOM 601 C C . LYS A 1 74 ? -13.511 4.194 -0.151 1.00 90.81 74 LYS A C 1
ATOM 603 O O . LYS A 1 74 ? -14.487 4.546 0.495 1.00 90.81 74 LYS A O 1
ATOM 608 N N . THR A 1 75 ? -13.572 3.973 -1.462 1.00 85.62 75 THR A N 1
ATOM 609 C CA . THR A 1 75 ? -14.773 4.259 -2.261 1.00 85.62 75 THR A CA 1
ATOM 610 C C . THR A 1 75 ? -15.857 3.201 -2.081 1.00 85.62 75 THR A C 1
ATOM 612 O O . THR A 1 75 ? -17.036 3.533 -2.095 1.00 85.62 75 THR A O 1
ATOM 615 N N . ARG A 1 76 ? -15.480 1.9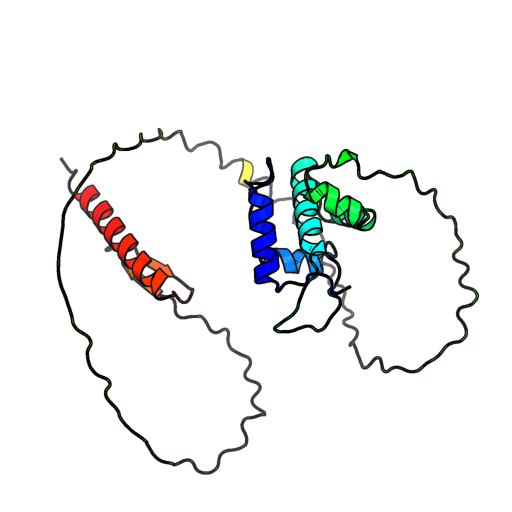22 -1.947 1.00 81.00 76 ARG A N 1
ATOM 616 C CA . ARG A 1 76 ? -16.436 0.800 -1.928 1.00 81.00 76 ARG A CA 1
ATOM 617 C C . ARG A 1 76 ? -16.404 -0.034 -0.645 1.00 81.00 76 ARG A C 1
ATOM 619 O O . ARG A 1 76 ? -17.199 -0.958 -0.537 1.00 81.00 76 ARG A O 1
ATOM 626 N N . GLY A 1 77 ? -15.496 0.249 0.294 1.00 87.25 77 GLY A N 1
ATOM 627 C CA . GLY A 1 77 ? -15.394 -0.504 1.551 1.00 87.25 77 GLY A CA 1
ATOM 628 C C . GLY A 1 77 ? -15.030 -1.980 1.362 1.00 87.25 77 GLY A C 1
ATOM 629 O O . GLY A 1 77 ? -15.375 -2.804 2.202 1.00 87.25 77 GLY A O 1
ATOM 630 N N . LEU A 1 78 ? -14.382 -2.330 0.246 1.00 90.81 78 LEU A N 1
ATOM 631 C CA . LEU A 1 78 ? -14.142 -3.727 -0.112 1.00 90.81 78 LEU A CA 1
ATOM 632 C C . LEU A 1 78 ? -13.156 -4.397 0.835 1.00 90.81 78 LEU A C 1
ATOM 634 O O . LEU A 1 78 ? -12.149 -3.811 1.246 1.00 90.81 78 LEU A O 1
ATOM 638 N N . SER A 1 79 ? -13.396 -5.681 1.068 1.00 94.00 79 SER A N 1
ATOM 639 C CA . SER A 1 79 ? -12.433 -6.553 1.721 1.00 94.00 79 SER A CA 1
ATOM 640 C C . SER A 1 79 ? -11.188 -6.753 0.850 1.00 94.00 79 SER A C 1
ATOM 642 O O . SER A 1 79 ? -11.209 -6.640 -0.379 1.00 94.00 79 SER A O 1
ATOM 644 N N . LEU A 1 80 ? -10.069 -7.118 1.480 1.00 94.31 80 LEU A N 1
ATOM 645 C CA . LEU A 1 80 ? -8.820 -7.390 0.760 1.00 94.31 80 LEU A CA 1
ATOM 646 C C . LEU A 1 80 ? -8.955 -8.552 -0.237 1.00 94.31 80 LEU A C 1
ATOM 648 O O . LEU A 1 80 ? -8.311 -8.534 -1.286 1.00 94.31 80 LEU A O 1
ATOM 652 N N . ALA A 1 81 ? -9.810 -9.535 0.057 1.00 93.62 81 ALA A N 1
ATOM 653 C CA . ALA A 1 81 ? -10.067 -10.662 -0.833 1.00 93.62 81 ALA A CA 1
ATOM 654 C C . ALA A 1 81 ? -10.758 -10.216 -2.133 1.00 93.62 81 ALA A C 1
ATOM 656 O O . ALA A 1 81 ? -10.333 -10.614 -3.217 1.00 93.62 81 ALA A O 1
ATOM 657 N N . GLU A 1 82 ? -11.763 -9.344 -2.040 1.00 93.75 82 GLU A N 1
ATOM 658 C CA . GLU A 1 82 ? -12.464 -8.787 -3.205 1.00 93.75 82 GLU A CA 1
ATOM 659 C C . GLU A 1 82 ? -11.564 -7.857 -4.019 1.00 93.75 82 GLU A C 1
ATOM 661 O O . GLU A 1 82 ? -11.566 -7.900 -5.250 1.00 93.75 82 GLU A O 1
ATOM 666 N N . ILE A 1 83 ? -10.752 -7.042 -3.336 1.00 94.75 83 ILE A N 1
ATOM 667 C CA . ILE A 1 83 ? -9.762 -6.178 -3.989 1.00 94.75 83 ILE A CA 1
ATOM 668 C C . ILE A 1 83 ? -8.793 -7.029 -4.808 1.00 94.75 83 ILE A C 1
ATOM 670 O O . ILE A 1 83 ? -8.514 -6.693 -5.954 1.00 94.75 83 ILE A O 1
ATOM 674 N N . ARG A 1 84 ? -8.319 -8.154 -4.264 1.00 94.69 84 ARG A N 1
ATOM 675 C CA . ARG A 1 84 ? -7.424 -9.071 -4.980 1.00 94.69 84 ARG A CA 1
ATOM 676 C C . ARG A 1 84 ? -8.047 -9.588 -6.276 1.00 94.69 84 ARG A C 1
ATOM 678 O O . ARG A 1 84 ? -7.383 -9.545 -7.306 1.00 94.69 84 ARG A O 1
ATOM 685 N N . VAL A 1 85 ? -9.308 -10.030 -6.238 1.00 93.06 85 VAL A N 1
ATOM 686 C CA . VAL A 1 85 ? -10.027 -10.498 -7.439 1.00 93.06 85 VAL A CA 1
ATOM 687 C C . VAL A 1 85 ? -10.121 -9.381 -8.481 1.00 93.06 85 VAL A C 1
ATOM 689 O O . VAL A 1 85 ? -9.787 -9.600 -9.643 1.00 93.06 85 VAL A O 1
ATOM 692 N N . ARG A 1 86 ? -10.477 -8.159 -8.069 1.00 91.69 86 ARG A N 1
ATOM 693 C CA . ARG A 1 86 ? -10.575 -7.018 -8.994 1.00 91.69 86 ARG A CA 1
ATOM 694 C C . ARG A 1 86 ? -9.234 -6.609 -9.592 1.00 91.69 86 ARG A C 1
ATOM 696 O O . ARG A 1 86 ? -9.158 -6.339 -10.783 1.00 91.69 86 ARG A O 1
ATOM 703 N N . LEU A 1 87 ? -8.168 -6.589 -8.795 1.00 92.62 87 LEU A N 1
ATOM 704 C CA . LEU A 1 87 ? -6.827 -6.265 -9.288 1.00 92.62 87 LEU A CA 1
ATOM 705 C C . LEU A 1 87 ? -6.266 -7.322 -10.242 1.00 92.62 87 LEU A C 1
ATOM 707 O O . LEU A 1 87 ? -5.401 -6.989 -11.047 1.00 92.62 87 LEU A O 1
ATOM 711 N N . ALA A 1 88 ? -6.713 -8.575 -10.132 1.00 91.56 88 ALA A N 1
ATOM 712 C CA . ALA A 1 88 ? -6.337 -9.640 -11.059 1.00 91.56 88 ALA A CA 1
ATOM 713 C C . ALA A 1 88 ? -7.050 -9.513 -12.416 1.00 91.56 88 ALA A C 1
ATOM 715 O O . ALA A 1 88 ? -6.501 -9.931 -13.428 1.00 91.56 88 ALA A O 1
ATOM 716 N N . GLN A 1 89 ? -8.250 -8.928 -12.436 1.00 90.19 89 GLN A N 1
ATOM 717 C CA . GLN A 1 89 ? -9.028 -8.675 -13.656 1.00 90.19 89 GLN A CA 1
ATOM 718 C C . GLN A 1 89 ? -8.655 -7.351 -14.340 1.00 90.19 89 GLN A C 1
ATOM 720 O O . GLN A 1 89 ? -8.891 -7.181 -15.533 1.00 90.19 89 GLN A O 1
ATOM 725 N N . ALA A 1 90 ? -8.089 -6.402 -13.594 1.00 90.62 90 ALA A N 1
ATOM 726 C CA . ALA A 1 90 ? -7.688 -5.103 -14.114 1.00 90.62 90 ALA A CA 1
ATOM 727 C C . ALA A 1 90 ? -6.405 -5.194 -14.958 1.00 90.62 90 ALA A C 1
ATOM 729 O O . ALA A 1 90 ? -5.395 -5.741 -14.512 1.00 90.62 90 ALA A O 1
ATOM 730 N N . SER A 1 91 ? -6.423 -4.584 -16.146 1.00 90.69 91 SER A N 1
ATOM 731 C CA . SER A 1 91 ? -5.210 -4.343 -16.934 1.00 90.69 91 SER A CA 1
ATOM 732 C C . SER A 1 91 ? -4.325 -3.286 -16.269 1.00 90.69 91 SER A C 1
ATOM 734 O O . SER A 1 91 ? -4.806 -2.447 -15.502 1.00 90.69 91 SER A O 1
ATOM 736 N N . GLU A 1 92 ? -3.026 -3.285 -16.579 1.00 89.44 92 GLU A N 1
ATOM 737 C CA . GLU A 1 92 ? -2.098 -2.281 -16.041 1.00 89.44 92 GLU A CA 1
ATOM 738 C C . GLU A 1 92 ? -2.498 -0.849 -16.418 1.00 89.44 92 GLU A C 1
ATOM 740 O O . GLU A 1 92 ? -2.408 0.050 -15.583 1.00 89.44 92 GLU A O 1
ATOM 745 N N . ASP A 1 93 ? -3.024 -0.642 -17.627 1.00 90.19 93 ASP A N 1
ATOM 746 C CA . ASP A 1 93 ? -3.541 0.661 -18.050 1.00 90.19 93 ASP A CA 1
ATOM 747 C C . ASP A 1 93 ? -4.778 1.077 -17.243 1.00 90.19 93 ASP A C 1
ATOM 749 O O . ASP A 1 93 ? -4.885 2.234 -16.841 1.00 90.19 93 ASP A O 1
ATOM 753 N N . GLY A 1 94 ? -5.664 0.132 -16.906 1.00 91.69 94 GLY A N 1
ATOM 754 C CA . GLY A 1 94 ? -6.798 0.387 -16.014 1.00 91.69 94 GLY A CA 1
ATOM 755 C C . GLY A 1 94 ? -6.359 0.736 -14.588 1.00 91.69 94 GLY A C 1
ATOM 756 O O . GLY A 1 94 ? -6.923 1.633 -13.958 1.00 91.69 94 GLY A O 1
ATOM 757 N N . LEU A 1 95 ? -5.308 0.083 -14.079 1.00 92.38 95 LEU A N 1
ATOM 758 C CA . LEU A 1 95 ? -4.699 0.439 -12.793 1.00 92.38 95 LEU A CA 1
ATOM 759 C C . LEU A 1 95 ? -4.093 1.848 -12.831 1.00 92.38 95 LEU A C 1
ATOM 761 O O . LEU A 1 95 ? -4.287 2.620 -11.889 1.00 92.38 95 LEU A O 1
ATOM 765 N N . ARG A 1 96 ? -3.408 2.201 -13.924 1.00 92.62 96 ARG A N 1
ATOM 766 C CA . ARG A 1 96 ? -2.825 3.532 -14.134 1.00 92.62 96 ARG A CA 1
ATOM 767 C C . ARG A 1 96 ? -3.900 4.616 -14.205 1.00 92.62 96 ARG A C 1
ATOM 769 O O . ARG A 1 96 ? -3.759 5.637 -13.533 1.00 92.62 96 ARG A O 1
ATOM 776 N N . ALA A 1 97 ? -4.985 4.379 -14.941 1.00 90.81 97 ALA A N 1
ATOM 777 C CA . ALA A 1 97 ? -6.141 5.273 -15.029 1.00 90.81 97 ALA A CA 1
ATOM 778 C C . ALA A 1 97 ? -6.784 5.507 -13.650 1.00 90.81 97 ALA A C 1
ATOM 780 O O . ALA A 1 97 ? -6.956 6.649 -13.212 1.00 90.81 97 ALA A O 1
ATOM 781 N N . MET A 1 98 ? -7.023 4.430 -12.891 1.00 89.50 98 MET A N 1
ATOM 782 C CA . MET A 1 98 ? -7.516 4.534 -11.515 1.00 89.50 98 MET A CA 1
ATOM 783 C C . MET A 1 98 ? -6.559 5.317 -10.617 1.00 89.50 98 MET A C 1
ATOM 785 O O . MET A 1 98 ? -7.012 6.105 -9.792 1.00 89.50 98 MET A O 1
ATOM 789 N N . ALA A 1 99 ? -5.248 5.131 -10.755 1.00 89.31 99 ALA A N 1
ATOM 790 C CA . ALA A 1 99 ? -4.264 5.880 -9.982 1.00 89.31 99 ALA A CA 1
ATOM 791 C C . ALA A 1 99 ? -4.155 7.355 -10.405 1.00 89.31 99 ALA A C 1
ATOM 793 O O . ALA A 1 99 ? -3.702 8.189 -9.617 1.00 89.31 99 ALA A O 1
ATOM 794 N N . ALA A 1 100 ? -4.533 7.693 -11.639 1.00 88.75 100 ALA A N 1
ATOM 795 C CA . ALA A 1 100 ? -4.481 9.051 -12.171 1.00 88.75 100 ALA A CA 1
ATOM 796 C C . ALA A 1 100 ? -5.623 9.940 -11.674 1.00 88.75 100 ALA A C 1
ATOM 798 O O . ALA A 1 100 ? -5.462 11.154 -11.613 1.00 88.75 100 ALA A O 1
ATOM 799 N N . GLY A 1 101 ? -6.766 9.372 -11.295 1.00 82.12 101 GLY A N 1
ATOM 800 C CA . GLY A 1 101 ? -7.930 10.212 -11.035 1.00 82.12 101 GLY A CA 1
ATOM 801 C C . GLY A 1 101 ? -9.231 9.593 -11.469 1.00 82.12 101 GLY A C 1
ATOM 802 O O . GLY A 1 101 ? -10.238 9.827 -10.808 1.00 82.12 101 GLY A O 1
ATOM 803 N N . GLU A 1 102 ? -9.188 8.775 -12.515 1.00 80.94 102 GLU A N 1
ATOM 804 C CA . GLU A 1 102 ? -10.384 8.384 -13.243 1.00 80.94 102 GLU A CA 1
ATOM 805 C C . GLU A 1 102 ? -11.353 7.583 -12.366 1.00 80.94 102 GLU A C 1
ATOM 807 O O . GLU A 1 102 ? -10.921 6.817 -11.486 1.00 80.94 102 GLU A O 1
ATOM 812 N N . PRO A 1 103 ? -12.669 7.805 -12.543 1.00 68.75 103 PRO A N 1
ATOM 813 C CA . PRO A 1 103 ? -13.680 7.117 -11.765 1.00 68.75 103 PRO A CA 1
ATOM 814 C C . PRO A 1 103 ? -13.538 5.604 -11.952 1.00 68.75 103 PRO A C 1
ATOM 816 O O . PRO A 1 103 ? -13.473 5.083 -13.062 1.00 68.75 103 PRO A O 1
ATOM 819 N N . VAL A 1 104 ? -13.529 4.893 -10.823 1.00 64.62 104 VAL A N 1
ATOM 820 C CA . VAL A 1 104 ? -13.356 3.428 -10.710 1.00 64.62 104 VAL A CA 1
ATOM 821 C C . VAL A 1 104 ? -14.428 2.640 -11.487 1.00 64.62 104 VAL A C 1
ATOM 823 O O . VAL A 1 104 ? -14.297 1.439 -11.706 1.00 64.62 104 VAL A O 1
ATOM 826 N N . GLU A 1 105 ? -15.487 3.319 -11.921 1.00 62.31 105 GLU A N 1
ATOM 827 C CA . GLU A 1 105 ? -16.593 2.794 -12.723 1.00 62.31 105 GLU A CA 1
ATOM 828 C C . GLU A 1 105 ? -16.163 2.299 -14.114 1.00 62.31 105 GLU A C 1
ATOM 830 O O . GLU A 1 105 ? -16.867 1.494 -14.714 1.00 62.31 105 GLU A O 1
ATOM 835 N N . ALA A 1 106 ? -14.982 2.717 -14.587 1.00 51.22 106 ALA A N 1
ATOM 836 C CA . ALA A 1 106 ? -14.426 2.337 -15.882 1.00 51.22 106 ALA A CA 1
ATOM 837 C C . ALA A 1 106 ? -13.542 1.081 -15.862 1.00 51.22 106 ALA A C 1
ATOM 839 O O . ALA A 1 106 ? -13.052 0.692 -16.919 1.00 51.22 106 ALA A O 1
ATOM 840 N N . LEU A 1 107 ? -13.343 0.407 -14.716 1.00 53.81 107 LEU A N 1
ATOM 841 C CA . LEU A 1 107 ? -13.029 -1.017 -14.813 1.00 53.81 107 LEU A CA 1
ATOM 842 C C . LEU A 1 107 ? -14.302 -1.632 -15.354 1.00 53.81 107 LEU A C 1
ATOM 844 O O . LEU A 1 107 ? -15.287 -1.669 -14.604 1.00 53.81 107 LEU A O 1
ATOM 848 N N . PRO A 1 108 ? -14.334 -2.093 -16.614 1.00 50.50 108 PRO A N 1
ATOM 849 C CA . PRO A 1 108 ? -15.475 -2.868 -16.986 1.00 50.50 108 PRO A CA 1
ATOM 850 C C . PRO A 1 108 ? -15.463 -4.018 -15.965 1.00 50.50 108 PRO A C 1
ATOM 852 O O . PRO A 1 108 ? -14.501 -4.784 -15.863 1.00 50.50 108 PRO A O 1
ATOM 855 N N . LEU A 1 109 ? -16.559 -4.172 -15.219 1.00 48.75 109 LEU A N 1
ATOM 856 C CA . LEU A 1 109 ? -17.110 -5.506 -15.036 1.00 48.75 109 LEU A CA 1
ATOM 857 C C . LEU A 1 109 ? -17.384 -5.969 -16.473 1.00 48.75 109 LEU A C 1
ATOM 859 O O . LEU A 1 109 ? -18.519 -5.937 -16.933 1.00 48.75 109 LEU A O 1
ATOM 863 N N . ALA A 1 110 ? -16.321 -6.205 -17.253 1.00 43.25 110 ALA A N 1
ATOM 864 C CA . ALA A 1 110 ? -16.395 -6.699 -18.599 1.00 43.25 110 ALA A CA 1
ATOM 865 C C . ALA A 1 110 ? -16.996 -8.045 -18.343 1.00 43.25 110 ALA A C 1
ATOM 867 O O . ALA A 1 110 ? -16.341 -8.893 -17.738 1.00 43.25 110 ALA A O 1
ATOM 868 N N . ALA A 1 111 ? -18.296 -8.038 -18.632 1.00 41.34 111 ALA A N 1
ATOM 869 C CA . ALA A 1 111 ? -19.197 -9.109 -18.909 1.00 41.34 111 ALA A CA 1
ATOM 870 C C . ALA A 1 111 ? -18.730 -10.401 -18.292 1.00 41.34 111 ALA A C 1
ATOM 872 O O . ALA A 1 111 ? -17.682 -10.892 -18.690 1.00 41.34 111 ALA A O 1
ATOM 873 N N . MET A 1 112 ? -19.543 -10.955 -17.390 1.00 38.06 112 MET A N 1
ATOM 874 C CA . MET A 1 112 ? -19.905 -12.368 -17.472 1.00 38.06 112 MET A CA 1
ATOM 875 C C . MET A 1 112 ? -19.050 -13.107 -18.503 1.00 38.06 112 MET A C 1
ATOM 877 O O . MET A 1 112 ? -19.439 -13.256 -19.661 1.00 38.06 112 MET A O 1
ATOM 881 N N . ALA A 1 113 ? -17.825 -13.461 -18.108 1.00 42.81 113 ALA A N 1
ATOM 882 C CA . ALA A 1 113 ? -17.107 -14.493 -18.797 1.00 42.81 113 ALA A CA 1
ATOM 883 C C . ALA A 1 113 ? -17.936 -15.693 -18.388 1.00 42.81 113 ALA A C 1
ATOM 885 O O . ALA A 1 113 ? -17.802 -16.202 -17.273 1.00 42.81 113 ALA A O 1
ATOM 886 N N . GLU A 1 114 ? -18.925 -15.964 -19.239 1.00 37.78 114 GLU A N 1
ATOM 887 C CA . GLU A 1 114 ? -19.621 -17.223 -19.392 1.00 37.78 114 GLU A CA 1
ATOM 888 C C . GLU A 1 114 ? -18.735 -18.339 -18.840 1.00 37.78 114 GLU A C 1
ATOM 890 O O . GLU A 1 114 ? -17.527 -18.337 -19.133 1.00 37.78 114 GLU A O 1
ATOM 895 N N . PRO A 1 115 ? -19.283 -19.262 -18.033 1.00 42.38 115 PRO A N 1
ATOM 896 C CA . PRO A 1 115 ? -18.524 -20.408 -17.580 1.00 42.38 115 PRO A CA 1
ATOM 897 C C . PRO A 1 115 ? -17.910 -21.042 -18.822 1.00 42.38 115 PRO A C 1
ATOM 899 O O . PRO A 1 115 ? -18.600 -21.590 -19.678 1.00 42.38 115 PRO A O 1
ATOM 902 N N . ARG A 1 116 ? -16.590 -20.922 -18.961 1.00 46.88 116 ARG A N 1
ATOM 903 C CA . ARG A 1 116 ? -15.869 -21.826 -19.829 1.00 46.88 116 ARG A CA 1
ATOM 904 C C . ARG A 1 116 ? -15.994 -23.172 -19.143 1.00 46.88 116 ARG A C 1
ATOM 906 O O . ARG A 1 116 ? -15.128 -23.550 -18.361 1.00 46.88 116 ARG A O 1
ATOM 913 N N . ASP A 1 117 ? -17.028 -23.905 -19.531 1.00 42.06 117 ASP A N 1
ATOM 914 C CA . ASP A 1 117 ? -16.983 -25.349 -19.732 1.00 42.06 117 ASP A CA 1
ATOM 915 C C . ASP A 1 117 ? -15.907 -25.673 -20.794 1.00 42.06 117 ASP A C 1
ATOM 917 O O . ASP A 1 117 ? -16.135 -26.337 -21.800 1.00 42.06 117 ASP A O 1
ATOM 921 N N . SER A 1 118 ? -14.686 -25.170 -20.596 1.00 44.16 118 SER A N 1
ATOM 922 C CA . SER A 1 118 ? -13.478 -25.683 -21.214 1.00 44.16 118 SER A CA 1
ATOM 923 C C . SER A 1 118 ? -12.956 -26.739 -20.260 1.00 44.16 118 SER A C 1
ATOM 925 O O . SER A 1 118 ? -12.094 -26.482 -19.429 1.00 44.16 118 SER A O 1
ATOM 927 N N . LEU A 1 119 ? -13.590 -27.905 -20.360 1.00 43.19 119 LEU A N 1
ATOM 928 C CA . LEU A 1 119 ? -12.934 -29.203 -20.392 1.00 43.19 119 LEU A CA 1
ATOM 929 C C . LEU A 1 119 ? -11.629 -29.271 -19.587 1.00 43.19 119 LEU A C 1
ATOM 931 O O . LEU A 1 119 ? -10.533 -29.055 -20.102 1.00 43.19 119 LEU A O 1
ATOM 935 N N . CYS A 1 120 ? -11.759 -29.741 -18.350 1.00 35.00 120 CYS A N 1
ATOM 936 C CA . CYS A 1 120 ? -10.817 -30.716 -17.826 1.00 35.00 120 CYS A CA 1
ATOM 937 C C . CYS A 1 120 ? -10.825 -31.955 -18.744 1.00 35.00 120 CYS A C 1
ATOM 939 O O . CYS A 1 120 ? -11.431 -32.970 -18.415 1.00 35.00 120 CYS A O 1
ATOM 941 N N . THR A 1 121 ? -10.168 -31.890 -19.899 1.00 38.12 121 THR A N 1
ATOM 942 C CA . THR A 1 121 ? -9.551 -33.075 -20.498 1.00 38.12 121 THR A CA 1
ATOM 943 C C . THR A 1 121 ? -8.096 -33.058 -20.068 1.00 38.12 121 THR A C 1
ATOM 945 O O . THR A 1 121 ? -7.243 -32.450 -20.708 1.00 38.12 121 THR A O 1
ATOM 948 N N . ASN A 1 122 ? -7.835 -33.715 -18.940 1.00 45.59 122 ASN A N 1
ATOM 949 C CA . ASN A 1 122 ? -6.500 -34.146 -18.546 1.00 45.59 122 ASN A CA 1
ATOM 950 C C . ASN A 1 122 ? -6.102 -35.360 -19.399 1.00 45.59 122 ASN A C 1
ATOM 952 O O . ASN A 1 122 ? -5.927 -36.452 -18.873 1.00 45.59 122 ASN A O 1
ATOM 956 N N . GLU A 1 123 ? -5.995 -35.183 -20.714 1.00 46.88 123 GLU A N 1
ATOM 957 C CA . GLU A 1 123 ? -5.389 -36.173 -21.603 1.00 46.88 123 GLU A CA 1
ATOM 958 C C . GLU A 1 123 ? -4.384 -35.441 -22.492 1.00 46.88 123 GLU A C 1
ATOM 960 O O . GLU A 1 123 ? -4.767 -34.694 -23.389 1.00 46.88 123 GLU A O 1
ATOM 965 N N . GLY A 1 124 ? -3.089 -35.608 -22.201 1.00 43.97 124 GLY A N 1
ATOM 966 C CA . GLY A 1 124 ? -2.019 -35.144 -23.090 1.00 43.97 124 GLY A CA 1
ATOM 967 C C . GLY A 1 124 ? -0.925 -34.266 -22.480 1.00 43.97 124 GLY A C 1
ATOM 968 O O . GLY A 1 124 ? -0.383 -33.429 -23.193 1.00 43.97 124 GLY A O 1
ATOM 969 N N . LEU A 1 125 ? -0.561 -34.448 -21.205 1.00 44.19 125 LEU A N 1
ATOM 970 C CA . LEU A 1 125 ? 0.727 -33.959 -20.684 1.00 44.19 125 LEU A CA 1
ATOM 971 C C . LEU A 1 125 ? 1.648 -35.129 -20.301 1.00 44.19 125 LEU A C 1
ATOM 973 O O . LEU A 1 125 ? 2.255 -35.147 -19.234 1.00 44.19 125 LEU A O 1
ATOM 977 N N . GLU A 1 126 ? 1.734 -36.126 -21.182 1.00 48.00 126 GLU A N 1
ATOM 978 C CA . GLU A 1 126 ? 2.866 -37.047 -21.205 1.00 48.00 126 GLU A CA 1
ATOM 979 C C . GLU A 1 126 ? 3.928 -36.479 -22.145 1.00 48.00 126 GLU A C 1
ATOM 981 O O . GLU A 1 126 ? 3.672 -36.243 -23.324 1.00 48.00 126 GLU A O 1
ATOM 986 N N . GLY A 1 127 ? 5.132 -36.276 -21.615 1.00 49.53 127 GLY A N 1
ATOM 987 C CA . GLY A 1 127 ? 6.319 -36.019 -22.421 1.00 49.53 127 GLY A CA 1
ATOM 988 C C . GLY A 1 127 ? 6.760 -34.564 -22.437 1.00 49.53 127 GLY A C 1
ATOM 989 O O . GLY A 1 127 ? 6.559 -33.865 -23.421 1.00 49.53 127 GLY A O 1
ATOM 990 N N . LEU A 1 128 ? 7.428 -34.143 -21.362 1.00 45.22 128 LEU A N 1
ATOM 991 C CA . LEU A 1 128 ? 8.731 -33.470 -21.429 1.00 45.22 128 LEU A CA 1
ATOM 992 C C . LEU A 1 128 ? 9.287 -33.374 -20.006 1.00 45.22 128 LEU A C 1
ATOM 994 O O . LEU A 1 128 ? 9.110 -32.398 -19.283 1.00 45.22 128 LEU A O 1
ATOM 998 N N . VAL A 1 129 ? 9.934 -34.470 -19.620 1.00 50.06 129 VAL A N 1
ATOM 999 C CA . VAL A 1 129 ? 10.931 -34.509 -18.556 1.00 50.06 129 VAL A CA 1
ATOM 1000 C C . VAL A 1 129 ? 12.136 -33.724 -19.072 1.00 50.06 129 VAL A C 1
ATOM 1002 O O . VAL A 1 129 ? 12.731 -34.102 -20.080 1.00 50.06 129 VAL A O 1
ATOM 1005 N N . ALA A 1 130 ? 12.466 -32.625 -18.408 1.00 44.25 130 ALA A N 1
ATOM 1006 C CA . ALA A 1 130 ? 13.810 -32.075 -18.414 1.00 44.25 130 ALA A CA 1
ATOM 1007 C C . ALA A 1 130 ? 14.138 -31.746 -16.960 1.00 44.25 130 ALA A C 1
ATOM 1009 O O . ALA A 1 130 ? 13.436 -30.976 -16.305 1.00 44.25 130 ALA A O 1
ATOM 1010 N N . ASP A 1 131 ? 15.135 -32.464 -16.470 1.00 46.53 131 ASP A N 1
ATOM 1011 C CA . ASP A 1 131 ? 15.629 -32.480 -15.108 1.00 46.53 131 ASP A CA 1
ATOM 1012 C C . ASP A 1 131 ? 16.100 -31.090 -14.671 1.00 46.53 131 ASP A C 1
ATOM 1014 O O . ASP A 1 131 ? 17.052 -30.562 -15.231 1.00 46.53 131 ASP A O 1
ATOM 1018 N N . ASP A 1 132 ? 15.465 -30.523 -13.647 1.00 42.75 132 ASP A N 1
ATOM 1019 C CA . ASP A 1 132 ? 16.054 -29.464 -12.826 1.00 42.75 132 ASP A CA 1
ATOM 1020 C C . ASP A 1 132 ? 15.523 -29.606 -11.389 1.00 42.75 132 ASP A C 1
ATOM 1022 O O . ASP A 1 132 ? 14.479 -29.082 -11.001 1.00 42.75 132 ASP A O 1
ATOM 1026 N N . GLU A 1 133 ? 16.226 -30.443 -10.626 1.00 53.69 133 GLU A N 1
ATOM 1027 C CA . GLU A 1 133 ? 16.750 -30.113 -9.294 1.00 53.69 133 GLU A CA 1
ATOM 1028 C C . GLU A 1 133 ? 15.819 -29.311 -8.352 1.00 53.69 133 GLU A C 1
ATOM 1030 O O . GLU A 1 133 ? 16.165 -28.252 -7.828 1.00 53.69 133 GLU A O 1
ATOM 1035 N N . TYR A 1 134 ? 14.627 -29.849 -8.071 1.00 47.44 134 TYR A N 1
ATOM 1036 C CA . TYR A 1 134 ? 13.834 -29.457 -6.900 1.00 47.44 134 TYR A CA 1
ATOM 1037 C C . TYR A 1 134 ? 14.394 -30.125 -5.641 1.00 47.44 134 TYR A C 1
ATOM 1039 O O . TYR A 1 134 ? 13.870 -31.122 -5.142 1.00 47.44 134 TYR A O 1
ATOM 1047 N N . ASP A 1 135 ? 15.468 -29.550 -5.112 1.00 44.56 135 ASP A N 1
ATOM 1048 C CA . ASP A 1 135 ? 16.012 -29.932 -3.816 1.00 44.56 135 ASP A CA 1
ATOM 1049 C C . ASP A 1 135 ? 15.097 -29.408 -2.683 1.00 44.56 135 ASP A C 1
ATOM 1051 O O . ASP A 1 135 ? 15.049 -28.221 -2.357 1.00 44.56 135 ASP A O 1
ATOM 1055 N N . GLN A 1 136 ? 14.313 -30.334 -2.124 1.00 47.31 136 GLN A N 1
ATOM 1056 C CA . GLN A 1 136 ? 13.840 -30.403 -0.733 1.00 47.31 136 GLN A CA 1
ATOM 1057 C C . GLN A 1 136 ? 13.161 -29.157 -0.125 1.00 47.31 136 GLN A C 1
ATOM 1059 O O . GLN A 1 136 ? 13.735 -28.424 0.683 1.00 47.31 136 GLN A O 1
ATOM 1064 N N . ILE A 1 137 ? 11.851 -29.021 -0.358 1.00 45.94 137 ILE A N 1
ATOM 1065 C CA . ILE A 1 137 ? 10.955 -28.400 0.632 1.00 45.94 137 ILE A CA 1
ATOM 1066 C C . ILE A 1 137 ? 10.441 -29.535 1.533 1.00 45.94 137 ILE A C 1
ATOM 1068 O O . ILE A 1 137 ? 9.734 -30.404 1.025 1.00 45.94 137 ILE A O 1
ATOM 1072 N N . PRO A 1 138 ? 10.758 -29.575 2.841 1.00 49.25 138 PRO A N 1
ATOM 1073 C CA . PRO A 1 138 ? 10.150 -30.556 3.727 1.00 49.25 138 PRO A CA 1
ATOM 1074 C C . PRO A 1 138 ? 8.655 -30.246 3.875 1.00 49.25 138 PRO A C 1
ATOM 1076 O O . PRO A 1 138 ? 8.269 -29.139 4.262 1.00 49.25 138 PRO A O 1
ATOM 1079 N N . GLU A 1 139 ? 7.825 -31.238 3.554 1.00 45.09 139 GLU A N 1
ATOM 1080 C CA . GLU A 1 139 ? 6.390 -31.266 3.829 1.00 45.09 139 GLU A CA 1
ATOM 1081 C C . GLU A 1 139 ? 6.132 -31.021 5.322 1.00 45.09 139 GLU A C 1
ATOM 1083 O O . GLU A 1 139 ? 6.268 -31.907 6.163 1.00 45.09 139 GLU A O 1
ATOM 1088 N N . LEU A 1 140 ? 5.728 -29.800 5.669 1.00 44.94 140 LEU A N 1
ATOM 1089 C CA . LEU A 1 140 ? 5.128 -29.505 6.967 1.00 44.94 140 LEU A CA 1
ATOM 1090 C C . LEU A 1 140 ? 3.631 -29.805 6.889 1.00 44.94 140 LEU A C 1
ATOM 1092 O O . LEU A 1 140 ? 2.793 -28.913 6.762 1.00 44.94 140 LEU A O 1
ATOM 1096 N N . THR A 1 141 ? 3.295 -31.090 6.966 1.00 48.97 141 THR A N 1
ATOM 1097 C CA . THR A 1 141 ? 1.934 -31.549 7.239 1.00 48.97 141 THR A CA 1
ATOM 1098 C C . THR A 1 141 ? 1.646 -31.428 8.733 1.00 48.97 141 THR A C 1
ATOM 1100 O O . THR A 1 141 ? 2.085 -32.257 9.530 1.00 48.97 141 THR A O 1
ATOM 1103 N N . SER A 1 142 ? 0.870 -30.422 9.138 1.00 41.81 142 SER A N 1
ATOM 1104 C CA . SER A 1 142 ? -0.020 -30.537 10.304 1.00 41.81 142 SER A CA 1
ATOM 1105 C C . SER A 1 142 ? -1.194 -29.557 10.172 1.00 41.81 142 SER A C 1
ATOM 1107 O O . SER A 1 142 ? -0.971 -28.346 10.192 1.00 41.81 142 SER A O 1
ATOM 1109 N N . PRO A 1 143 ? -2.449 -30.026 10.072 1.00 50.56 143 PRO A N 1
ATOM 1110 C CA . PRO A 1 143 ? -3.608 -29.159 10.229 1.00 50.56 143 PRO A CA 1
ATOM 1111 C C . PRO A 1 143 ? -3.870 -28.919 11.723 1.00 50.56 143 PRO A C 1
ATOM 1113 O O . PRO A 1 143 ? -4.434 -29.768 12.414 1.00 50.56 143 PRO A O 1
ATOM 1116 N N . VAL A 1 144 ? -3.486 -27.747 12.241 1.00 46.66 144 VAL A N 1
ATOM 1117 C CA . VAL A 1 144 ? -4.013 -27.269 13.528 1.00 46.66 144 VAL A CA 1
ATOM 1118 C C . VAL A 1 144 ? -5.446 -26.811 13.287 1.00 46.66 144 VAL A C 1
ATOM 1120 O O . VAL A 1 144 ? -5.707 -25.731 12.763 1.00 46.66 144 VAL A O 1
ATOM 1123 N N . THR A 1 145 ? -6.378 -27.690 13.636 1.00 44.97 145 THR A N 1
ATOM 1124 C CA . THR A 1 145 ? -7.812 -27.415 13.635 1.00 44.97 145 THR A CA 1
ATOM 1125 C C . THR A 1 145 ? -8.146 -26.777 14.979 1.00 44.97 145 THR A C 1
ATOM 1127 O O . THR A 1 145 ? -8.380 -27.481 15.958 1.00 44.97 145 THR A O 1
ATOM 1130 N N . THR A 1 146 ? -8.122 -25.448 15.062 1.00 51.47 146 THR A N 1
ATOM 1131 C CA . THR A 1 146 ? -8.682 -24.738 16.222 1.00 51.47 146 THR A CA 1
ATOM 1132 C C . THR A 1 146 ? -10.189 -24.575 15.993 1.00 51.47 146 THR A C 1
ATOM 1134 O O . THR A 1 146 ? -10.574 -23.975 14.986 1.00 51.47 146 THR A O 1
ATOM 1137 N N . PRO A 1 147 ? -11.068 -25.098 16.868 1.00 47.19 147 PRO A N 1
ATOM 1138 C CA . PRO A 1 147 ? -12.507 -24.922 16.719 1.00 47.19 147 PRO A CA 1
ATOM 1139 C C . PRO A 1 147 ? -12.906 -23.451 16.903 1.00 47.19 147 PRO A C 1
ATOM 1141 O O . PRO A 1 147 ? -12.583 -22.792 17.888 1.00 47.19 147 PRO A O 1
ATOM 1144 N N . MET A 1 148 ? -13.624 -22.948 15.904 1.00 45.84 148 MET A N 1
ATOM 1145 C CA . MET A 1 148 ? 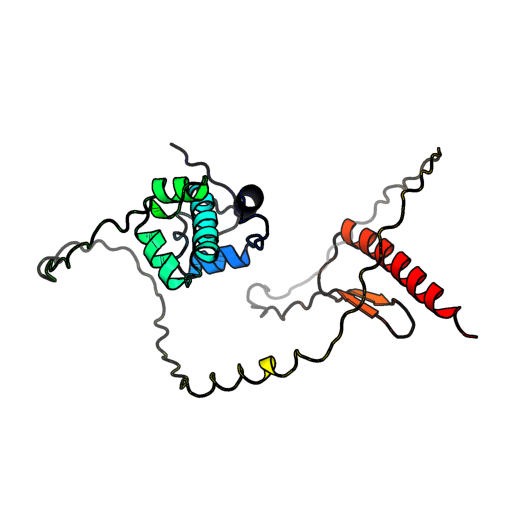-14.013 -21.557 15.688 1.00 45.84 148 MET A CA 1
ATOM 1146 C C . MET A 1 148 ? -15.337 -21.231 16.398 1.00 45.84 148 MET A C 1
ATOM 1148 O O . MET A 1 148 ? -16.337 -20.968 15.731 1.00 45.84 148 MET A O 1
ATOM 1152 N N . LYS A 1 149 ? -15.378 -21.315 17.737 1.00 47.47 149 LYS A N 1
ATOM 1153 C CA . LYS A 1 149 ? -16.603 -21.000 18.506 1.00 47.47 149 LYS A CA 1
ATOM 1154 C C . LYS A 1 149 ? -16.513 -19.904 19.574 1.00 47.47 149 LYS A C 1
ATOM 1156 O O . LYS A 1 149 ? -17.568 -19.406 19.931 1.00 47.47 149 LYS A O 1
ATOM 1161 N N . ASP A 1 150 ? -15.331 -19.405 19.937 1.00 47.12 150 ASP A N 1
ATOM 1162 C CA . ASP A 1 150 ? -15.214 -18.432 21.050 1.00 47.12 150 ASP A CA 1
ATOM 1163 C C . ASP A 1 150 ? -14.858 -16.990 20.626 1.00 47.12 150 ASP A C 1
ATOM 1165 O O . ASP A 1 150 ? -14.466 -16.167 21.446 1.00 47.12 150 ASP A O 1
ATOM 1169 N N . LEU A 1 151 ? -14.984 -16.638 19.341 1.00 45.31 151 LEU A N 1
ATOM 1170 C CA . LEU A 1 151 ? -14.601 -15.305 18.828 1.00 45.31 151 LEU A CA 1
ATOM 1171 C C . LEU A 1 151 ? -15.773 -14.335 18.600 1.00 45.31 151 LEU A C 1
ATOM 1173 O O . LEU A 1 151 ? -15.566 -13.256 18.042 1.00 45.31 151 LEU A O 1
A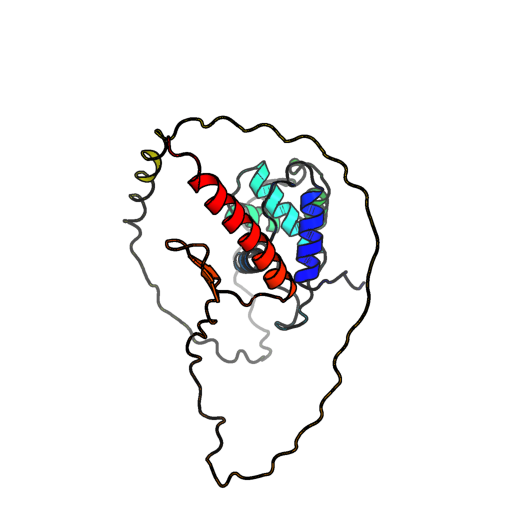TOM 1177 N N . LEU A 1 152 ? -16.986 -14.696 19.028 1.00 49.00 152 LEU A N 1
ATOM 1178 C CA . LEU A 1 152 ? -18.171 -13.840 18.890 1.00 49.00 152 LEU A CA 1
ATOM 1179 C C . LEU A 1 152 ? -18.553 -13.062 20.162 1.00 49.00 152 LEU A C 1
ATOM 1181 O O . LEU A 1 152 ? -19.331 -12.127 20.040 1.00 49.00 152 LEU A O 1
ATOM 1185 N N . ASP A 1 153 ? -17.928 -13.315 21.3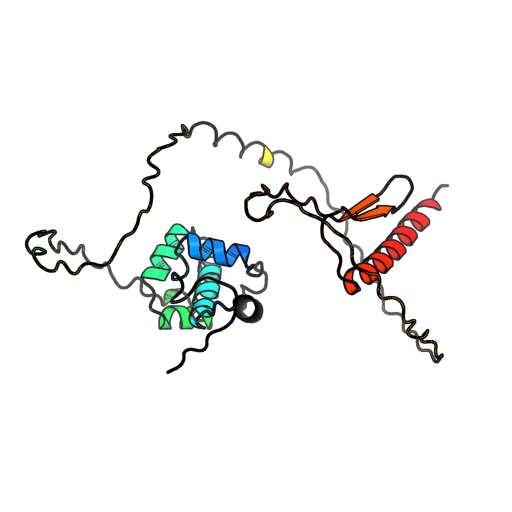18 1.00 48.50 153 ASP A N 1
ATOM 1186 C CA . ASP A 1 153 ? -18.314 -12.660 22.586 1.00 48.50 153 ASP A CA 1
ATOM 1187 C C . ASP A 1 153 ? -17.492 -11.406 22.962 1.00 48.50 153 ASP A C 1
ATOM 1189 O O . ASP A 1 153 ? -17.786 -10.743 23.952 1.00 48.50 153 ASP A O 1
ATOM 1193 N N . ILE A 1 154 ? -16.474 -11.016 22.182 1.00 47.97 154 ILE A N 1
ATOM 1194 C CA . ILE A 1 154 ? -15.595 -9.877 22.544 1.00 47.97 154 ILE A CA 1
ATOM 1195 C C . ILE A 1 154 ? -16.087 -8.536 21.962 1.00 47.97 154 ILE A C 1
ATOM 1197 O O . ILE A 1 154 ? -15.727 -7.471 22.457 1.00 47.97 154 ILE A O 1
ATOM 1201 N N . ARG A 1 155 ? -16.935 -8.540 20.924 1.00 46.16 155 ARG A N 1
ATOM 1202 C CA . ARG A 1 155 ? -17.307 -7.302 20.207 1.00 46.16 155 ARG A CA 1
ATOM 1203 C C . ARG A 1 155 ? -18.484 -6.523 20.790 1.00 46.16 155 ARG A C 1
ATOM 1205 O O . ARG A 1 155 ? -18.643 -5.360 20.422 1.00 46.16 155 ARG A O 1
ATOM 1212 N N . ASP A 1 156 ? -19.246 -7.107 21.708 1.00 46.25 156 ASP A N 1
ATOM 1213 C CA . ASP A 1 156 ? -20.401 -6.425 22.304 1.00 46.25 156 ASP A CA 1
ATOM 1214 C C . ASP A 1 156 ? -20.062 -5.675 23.607 1.00 46.25 156 ASP A C 1
ATOM 1216 O O . ASP A 1 156 ? -20.776 -4.744 23.970 1.00 46.25 156 ASP A O 1
ATOM 1220 N N . ALA A 1 157 ? -18.919 -5.954 24.246 1.00 47.03 157 ALA A N 1
ATOM 1221 C CA . ALA A 1 157 ? -18.512 -5.277 25.485 1.00 47.03 157 ALA A CA 1
ATOM 1222 C C . ALA A 1 157 ? -17.944 -3.853 25.277 1.00 47.03 157 ALA A C 1
ATOM 1224 O O . ALA A 1 157 ? -18.070 -3.001 26.153 1.00 47.03 157 ALA A O 1
ATOM 1225 N N . GLU A 1 158 ? -17.355 -3.540 24.116 1.00 45.59 158 GLU A N 1
ATOM 1226 C CA . GLU A 1 158 ? -16.758 -2.210 23.873 1.00 45.59 158 GLU A CA 1
ATOM 1227 C C . GLU A 1 158 ? -17.787 -1.138 23.476 1.00 45.59 158 GLU A C 1
ATOM 1229 O O . GLU A 1 158 ? -17.480 0.056 23.474 1.00 45.59 158 GLU A O 1
ATOM 1234 N N . ARG A 1 159 ? -19.030 -1.528 23.160 1.00 48.19 159 ARG A N 1
ATOM 1235 C CA . ARG A 1 159 ? -20.062 -0.583 22.705 1.00 48.19 159 ARG A CA 1
ATOM 1236 C C . ARG A 1 159 ? -20.768 0.152 23.846 1.00 48.19 159 ARG A C 1
ATOM 1238 O O . ARG A 1 159 ? -21.431 1.156 23.588 1.00 48.19 159 ARG A O 1
ATOM 1245 N N . GLU A 1 160 ? -20.606 -0.307 25.085 1.00 47.03 160 GLU A N 1
ATOM 1246 C CA . GLU A 1 160 ? -21.329 0.227 26.246 1.00 47.03 160 GLU A CA 1
ATOM 1247 C C . GLU A 1 160 ? -20.496 1.213 27.091 1.00 47.03 160 GLU A C 1
ATOM 1249 O O . GLU A 1 160 ? -21.059 2.035 27.806 1.00 47.03 160 GLU A O 1
ATOM 1254 N N . ALA A 1 161 ? -19.168 1.256 26.919 1.00 48.47 161 ALA A N 1
ATOM 1255 C CA . ALA A 1 161 ? -18.275 2.130 27.697 1.00 48.47 161 ALA A CA 1
ATOM 1256 C C . ALA A 1 161 ? -18.084 3.560 27.129 1.00 48.47 161 ALA A C 1
ATOM 1258 O O . ALA A 1 161 ? -17.394 4.382 27.724 1.00 48.47 161 ALA A O 1
ATOM 1259 N N . GLY A 1 162 ? -18.673 3.887 25.973 1.00 44.97 162 GLY A N 1
ATOM 1260 C CA . GLY A 1 162 ? -18.369 5.122 25.229 1.00 44.97 162 GLY A CA 1
ATOM 1261 C C . GLY A 1 162 ? -19.308 6.319 25.437 1.00 44.97 162 GLY A C 1
ATOM 1262 O O . GLY A 1 162 ? -19.222 7.268 24.660 1.00 44.97 162 GLY A O 1
ATOM 1263 N N . ARG A 1 163 ? -20.247 6.290 26.397 1.00 50.72 163 ARG A N 1
ATOM 1264 C CA . ARG A 1 163 ? -21.321 7.307 26.489 1.00 50.72 163 ARG A CA 1
ATOM 1265 C C . ARG A 1 163 ? -21.169 8.410 27.542 1.00 50.72 163 ARG A C 1
ATOM 1267 O O . ARG A 1 163 ? -22.026 9.287 27.552 1.00 50.72 163 ARG A O 1
ATOM 1274 N N . GLU A 1 164 ? -20.113 8.445 28.356 1.00 48.22 164 GLU A N 1
ATOM 1275 C CA . GLU A 1 164 ? -20.097 9.346 29.530 1.00 48.22 164 GLU A CA 1
ATOM 1276 C C . GLU A 1 164 ? -19.001 10.414 29.627 1.00 48.22 164 GLU A C 1
ATOM 1278 O O . GLU A 1 164 ? -19.007 11.173 30.591 1.00 48.22 164 GLU A O 1
ATOM 1283 N N . LEU A 1 165 ? -18.119 10.599 28.640 1.00 50.34 165 LEU A N 1
ATOM 1284 C CA . LEU A 1 165 ? -17.140 11.695 28.723 1.00 50.34 165 LEU A CA 1
ATOM 1285 C C . LEU A 1 165 ? -17.546 12.889 27.862 1.00 50.34 165 LEU A C 1
ATOM 1287 O O . LEU A 1 165 ? -17.505 12.879 26.632 1.00 50.34 165 LEU A O 1
ATOM 1291 N N . GLY A 1 166 ? -18.018 13.899 28.587 1.00 41.56 166 GLY A N 1
ATOM 1292 C CA . GLY A 1 166 ? -18.549 15.149 28.096 1.00 41.56 166 GLY A CA 1
ATOM 1293 C C . GLY A 1 166 ? -17.562 16.012 27.317 1.00 41.56 166 GLY A C 1
ATOM 1294 O O . GLY A 1 166 ? -16.342 15.886 27.368 1.00 41.56 166 GLY A O 1
ATOM 1295 N N . ARG A 1 167 ? -18.192 16.935 26.594 1.00 50.47 167 ARG A N 1
ATOM 1296 C CA . ARG A 1 167 ? -17.625 18.077 25.883 1.00 50.47 167 ARG A CA 1
ATOM 1297 C C . ARG A 1 167 ? -16.653 18.854 26.776 1.00 50.47 167 ARG A C 1
ATOM 1299 O O . ARG A 1 167 ? -17.092 19.463 27.748 1.00 50.47 167 ARG A O 1
ATOM 1306 N N . THR A 1 168 ? -15.389 18.943 26.380 1.00 52.72 168 THR A N 1
ATOM 1307 C CA . THR A 1 168 ? -14.527 20.060 26.778 1.00 52.72 168 THR A CA 1
ATOM 1308 C C . THR A 1 168 ? -14.492 21.100 25.648 1.00 52.72 168 THR A C 1
ATOM 1310 O O . THR A 1 168 ? -14.487 20.732 24.468 1.00 52.72 168 THR A O 1
ATOM 1313 N N . PRO A 1 169 ? -14.565 22.403 25.970 1.00 55.81 169 PRO A N 1
ATOM 1314 C CA . PRO A 1 169 ? -14.541 23.468 24.976 1.00 55.81 169 PRO A CA 1
ATOM 1315 C C . PRO A 1 169 ? -13.134 23.674 24.396 1.00 55.81 169 PRO A C 1
ATOM 1317 O O . PRO A 1 169 ? -12.134 23.671 25.104 1.00 55.81 169 PRO A O 1
ATOM 1320 N N . SER A 1 170 ? -13.101 23.877 23.079 1.00 49.31 170 SER A N 1
ATOM 1321 C CA . SER A 1 170 ? -11.925 24.200 22.266 1.00 49.31 170 SER A CA 1
ATOM 1322 C C . SER A 1 170 ? -11.270 25.516 22.719 1.00 49.31 170 SER A C 1
ATOM 1324 O O . SER A 1 170 ? -11.940 26.549 22.650 1.00 49.31 170 SER A O 1
ATOM 1326 N N . PRO A 1 171 ? -9.984 25.538 23.114 1.00 55.16 171 PRO A N 1
ATOM 1327 C CA . PRO A 1 171 ? -9.281 26.791 23.368 1.00 55.16 171 PRO A CA 1
ATOM 1328 C C . PRO A 1 171 ? -8.921 27.503 22.053 1.00 55.16 171 PRO A C 1
ATOM 1330 O O . PRO A 1 171 ? -8.594 26.874 21.043 1.00 55.16 171 PRO A O 1
ATOM 1333 N N . ALA A 1 172 ? -9.043 28.831 22.068 1.00 52.06 172 ALA A N 1
ATOM 1334 C CA . ALA A 1 172 ? -8.773 29.734 20.952 1.00 52.06 172 ALA A CA 1
ATOM 1335 C C . ALA A 1 172 ? -7.258 29.882 20.670 1.00 52.06 172 ALA A C 1
ATOM 1337 O O . ALA A 1 172 ? -6.452 29.727 21.587 1.00 52.06 172 ALA A O 1
ATOM 1338 N N . PRO A 1 173 ? -6.850 30.210 19.428 1.00 58.91 173 PRO A N 1
ATOM 1339 C CA . PRO A 1 173 ? -5.439 30.374 19.080 1.00 58.91 173 PRO A CA 1
ATOM 1340 C C . PRO A 1 173 ? -4.852 31.692 19.633 1.00 58.91 173 PRO A C 1
ATOM 1342 O O . PRO A 1 173 ? -5.496 32.738 19.499 1.00 58.91 173 PRO A O 1
ATOM 1345 N N . PRO A 1 174 ? -3.628 31.685 20.201 1.00 58.06 174 PRO A N 1
ATOM 1346 C CA . PRO A 1 174 ? -2.946 32.905 20.615 1.00 58.06 174 PRO A CA 1
ATOM 1347 C C . PRO A 1 174 ? -2.385 33.687 19.420 1.00 58.06 174 PRO A C 1
ATOM 1349 O O . PRO A 1 174 ? -1.930 33.128 18.419 1.00 58.06 174 PRO A O 1
ATOM 1352 N N . GLN A 1 175 ? -2.454 35.010 19.553 1.00 47.66 175 GLN A N 1
ATOM 1353 C CA . GLN A 1 175 ? -2.015 35.998 18.576 1.00 47.66 175 GLN A CA 1
ATOM 1354 C C . GLN A 1 175 ? -0.488 36.106 18.522 1.00 47.66 175 GLN A C 1
ATOM 1356 O O . GLN A 1 175 ? 0.221 35.896 19.501 1.00 47.66 175 GLN A O 1
ATOM 1361 N N . SER A 1 176 ? -0.012 36.446 17.330 1.00 45.94 176 SER A N 1
ATOM 1362 C CA . SER A 1 176 ? 1.383 36.584 16.933 1.00 45.94 176 SER A CA 1
ATOM 1363 C C . SER A 1 176 ? 2.059 37.764 17.639 1.00 45.94 176 SER A C 1
ATOM 1365 O O . SER A 1 176 ? 1.647 38.906 17.445 1.00 45.94 176 SER A O 1
ATOM 1367 N N . ALA A 1 177 ? 3.128 37.499 18.392 1.00 41.44 177 ALA A N 1
ATOM 1368 C CA . ALA A 1 177 ? 4.063 38.518 18.857 1.00 41.44 177 ALA A CA 1
ATOM 1369 C C . ALA A 1 177 ? 5.365 38.422 18.051 1.00 41.44 177 ALA A C 1
ATOM 1371 O O . ALA A 1 177 ? 6.015 37.380 17.985 1.00 41.44 177 ALA A O 1
ATOM 1372 N N . THR A 1 178 ? 5.691 39.529 17.399 1.00 53.00 178 THR A N 1
ATOM 1373 C CA . THR A 1 178 ? 6.956 39.842 16.741 1.00 53.00 178 THR A CA 1
ATOM 1374 C C . THR A 1 178 ? 8.053 40.042 17.783 1.00 53.00 178 THR A C 1
ATOM 1376 O O . THR A 1 178 ? 7.862 40.847 18.690 1.00 53.00 178 THR A O 1
ATOM 1379 N N . HIS A 1 179 ? 9.205 39.393 17.617 1.00 41.97 179 HIS A N 1
ATOM 1380 C CA . HIS A 1 179 ? 10.456 39.867 18.205 1.00 41.97 179 HIS A CA 1
ATOM 1381 C C . HIS A 1 179 ? 11.591 39.760 17.185 1.00 41.97 179 HIS A C 1
ATOM 1383 O O . HIS A 1 179 ? 11.921 38.679 16.697 1.00 41.97 179 HIS A O 1
ATOM 1389 N N . ASP A 1 180 ? 12.093 40.946 16.848 1.00 42.91 180 ASP A N 1
ATOM 1390 C CA . ASP A 1 180 ? 13.408 41.255 16.299 1.00 42.91 180 ASP A CA 1
ATOM 1391 C C . ASP A 1 180 ? 14.535 40.933 17.305 1.00 42.91 180 ASP A C 1
ATOM 1393 O O . ASP A 1 180 ? 14.266 40.673 18.478 1.00 42.91 180 ASP A O 1
ATOM 1397 N N . GLU A 1 181 ? 15.774 41.082 16.813 1.00 45.50 181 GLU A N 1
ATOM 1398 C CA . GLU A 1 181 ? 17.080 41.095 17.508 1.00 45.50 181 GLU A CA 1
ATOM 1399 C C . GLU A 1 181 ? 17.768 39.745 17.727 1.00 45.50 181 GLU A C 1
ATOM 1401 O O . GLU A 1 181 ? 17.146 38.719 17.969 1.00 45.50 181 GLU A O 1
ATOM 1406 N N . GLU A 1 182 ? 19.092 39.651 17.761 1.00 41.94 182 GLU A N 1
ATOM 1407 C CA . GLU A 1 182 ? 20.224 40.300 17.089 1.00 41.94 182 GLU A CA 1
ATOM 1408 C C . GLU A 1 182 ? 21.413 39.359 17.388 1.00 41.94 182 GLU A C 1
ATOM 1410 O O . GLU A 1 182 ? 21.364 38.548 18.307 1.00 41.94 182 GLU A O 1
ATOM 1415 N N . ALA A 1 183 ? 22.460 39.469 16.572 1.00 41.66 183 ALA A N 1
ATOM 1416 C CA . ALA A 1 183 ? 23.875 39.257 16.889 1.00 41.66 183 ALA A CA 1
ATOM 1417 C C . ALA A 1 183 ? 24.340 38.169 17.897 1.00 41.66 183 ALA A C 1
ATOM 1419 O O . ALA A 1 183 ? 24.056 38.206 19.088 1.00 41.66 183 ALA A O 1
ATOM 1420 N N . GLY A 1 184 ? 25.335 37.388 17.451 1.00 41.47 184 GLY A N 1
ATOM 1421 C CA . GLY A 1 184 ? 26.564 37.262 18.246 1.00 41.47 184 GLY A CA 1
ATOM 1422 C C . GLY A 1 184 ? 27.112 35.858 18.512 1.00 41.47 184 GLY A C 1
ATOM 1423 O O . GLY A 1 184 ? 26.449 35.012 19.088 1.00 41.47 184 GLY A O 1
ATOM 1424 N N . GLU A 1 185 ? 28.400 35.713 18.180 1.00 42.56 185 GLU A N 1
ATOM 1425 C CA . GLU A 1 185 ? 29.412 34.888 18.871 1.00 42.56 185 GLU A CA 1
ATOM 1426 C C . GLU A 1 185 ? 29.440 33.376 18.553 1.00 42.56 185 GLU A C 1
ATOM 1428 O O . GLU A 1 185 ? 28.520 32.616 18.813 1.00 42.56 185 GLU A O 1
ATOM 1433 N N . SER A 1 186 ? 30.415 32.874 17.786 1.00 42.84 186 SER A N 1
ATOM 1434 C CA . SER A 1 186 ? 31.875 32.776 17.999 1.00 42.84 186 SER A CA 1
ATOM 1435 C C . SER A 1 186 ? 32.302 31.522 18.781 1.00 42.84 186 SER A C 1
ATOM 1437 O O . SER A 1 186 ? 32.062 31.389 19.970 1.00 42.84 186 SER A O 1
ATOM 1439 N N . MET A 1 187 ? 32.995 30.642 18.042 1.00 45.19 187 MET A N 1
ATOM 1440 C CA . MET A 1 187 ? 34.096 29.745 18.433 1.00 45.19 187 MET A CA 1
ATOM 1441 C C . MET A 1 187 ? 33.971 28.838 19.672 1.00 45.19 187 MET A C 1
ATOM 1443 O O . MET A 1 187 ? 33.984 29.295 20.804 1.00 45.19 187 MET A O 1
ATOM 1447 N N . CYS A 1 188 ? 34.155 27.528 19.458 1.00 38.69 188 CYS A N 1
ATOM 1448 C CA . CYS A 1 188 ? 35.406 26.824 19.811 1.00 38.69 188 CYS A CA 1
ATOM 1449 C C . CYS A 1 188 ? 35.307 25.322 19.486 1.00 38.69 188 CYS A C 1
ATOM 1451 O O . CYS A 1 188 ? 34.499 24.591 20.052 1.00 38.69 188 CYS A O 1
ATOM 1453 N N . LEU A 1 189 ? 36.174 24.854 18.584 1.00 54.78 189 LEU A N 1
ATOM 1454 C CA . LEU A 1 189 ? 36.464 23.435 18.364 1.00 54.78 189 LEU A CA 1
ATOM 1455 C C . LEU A 1 189 ? 37.567 22.990 19.335 1.00 54.78 189 LEU A C 1
ATOM 1457 O O . LEU A 1 189 ? 38.607 23.652 19.375 1.00 54.78 189 LEU A O 1
ATOM 1461 N N . PRO A 1 190 ? 37.429 21.854 20.040 1.00 66.06 190 PRO A N 1
ATOM 1462 C CA . PRO A 1 190 ? 38.570 21.200 20.663 1.00 66.06 190 PRO A CA 1
ATOM 1463 C C . PRO A 1 190 ? 39.286 20.224 19.699 1.00 66.06 190 PRO A C 1
ATOM 1465 O O . PRO A 1 190 ? 38.679 19.700 18.757 1.00 66.06 190 PRO A O 1
ATOM 1468 N N . PRO A 1 191 ? 40.595 19.990 19.915 1.00 58.94 191 PRO A N 1
ATOM 1469 C CA . PRO A 1 191 ? 41.478 19.277 18.996 1.00 58.94 191 PRO A CA 1
ATOM 1470 C C . PRO A 1 191 ? 41.368 17.746 19.065 1.00 58.94 191 PRO A C 1
ATOM 1472 O O . PRO A 1 191 ? 41.058 17.148 20.093 1.00 58.94 191 PRO A O 1
ATOM 1475 N N . ARG A 1 192 ? 41.721 17.121 17.934 1.00 48.75 192 ARG A N 1
ATOM 1476 C CA . ARG A 1 192 ? 41.977 15.684 17.763 1.00 48.75 192 ARG A CA 1
ATOM 1477 C C . ARG A 1 192 ? 43.141 15.231 18.652 1.00 48.75 192 ARG A C 1
ATOM 1479 O O . ARG A 1 192 ? 44.282 15.615 18.409 1.00 48.75 192 ARG A O 1
ATOM 1486 N N . GLY A 1 193 ? 42.846 14.372 19.624 1.00 43.31 193 GLY A N 1
ATOM 1487 C CA . GLY A 1 193 ? 43.829 13.601 20.381 1.00 43.31 193 GLY A CA 1
ATOM 1488 C C . GLY A 1 193 ? 43.980 12.196 19.805 1.00 43.31 193 GLY A C 1
ATOM 1489 O O . GLY A 1 193 ? 43.023 11.427 19.776 1.00 43.31 193 GLY A O 1
ATOM 1490 N N . ALA A 1 194 ? 45.186 11.897 19.329 1.00 49.06 194 ALA A N 1
ATOM 1491 C CA . ALA A 1 194 ? 45.683 10.558 19.045 1.00 49.06 194 ALA A CA 1
ATOM 1492 C C . ALA A 1 194 ? 45.854 9.744 20.338 1.00 49.06 194 ALA A C 1
ATOM 1494 O O . ALA A 1 194 ? 46.102 10.346 21.382 1.00 49.06 194 ALA A O 1
ATOM 1495 N N . ARG A 1 195 ? 45.755 8.411 20.222 1.00 40.94 195 ARG A N 1
ATOM 1496 C CA . ARG A 1 195 ? 46.291 7.325 21.081 1.00 40.94 195 ARG A CA 1
ATOM 1497 C C . ARG A 1 195 ? 45.410 6.084 20.877 1.00 40.94 195 ARG A C 1
ATOM 1499 O O . ARG A 1 195 ? 44.214 6.234 20.673 1.00 40.94 195 ARG A O 1
ATOM 1506 N N . GLU A 1 196 ? 45.868 4.845 20.907 1.00 43.91 196 GLU A N 1
ATOM 1507 C CA . GLU A 1 196 ? 47.183 4.232 21.090 1.00 43.91 196 GLU A CA 1
ATOM 1508 C C . GLU A 1 196 ? 47.007 2.798 20.565 1.00 43.91 196 GLU A C 1
ATOM 1510 O O . GLU A 1 196 ? 45.971 2.166 20.794 1.00 43.91 196 GLU A O 1
ATOM 1515 N N . GLU A 1 197 ? 47.994 2.305 19.826 1.00 47.22 197 GLU A N 1
ATOM 1516 C CA . GLU A 1 197 ? 48.115 0.897 19.467 1.00 47.22 197 GLU A CA 1
ATOM 1517 C C . GLU A 1 197 ? 48.307 0.088 20.756 1.00 47.22 197 GLU A C 1
ATOM 1519 O O . GLU A 1 197 ? 49.140 0.438 21.590 1.00 47.22 197 GLU A O 1
ATOM 1524 N N . THR A 1 198 ? 47.539 -0.988 20.934 1.00 50.72 198 THR A N 1
ATOM 1525 C CA . THR A 1 198 ? 47.849 -2.011 21.937 1.00 50.72 198 THR A CA 1
ATOM 1526 C C . THR A 1 198 ? 47.904 -3.387 21.292 1.00 50.72 198 THR A C 1
ATOM 1528 O O . THR A 1 198 ? 47.012 -3.823 20.564 1.00 50.72 198 THR A O 1
ATOM 1531 N N . GLU A 1 199 ? 49.047 -3.999 21.566 1.00 43.91 199 GLU A N 1
ATOM 1532 C CA . GLU A 1 199 ? 49.570 -5.307 21.205 1.00 43.91 199 GLU A CA 1
ATOM 1533 C C . GLU A 1 199 ? 48.605 -6.448 21.570 1.00 43.91 199 GLU A C 1
ATOM 1535 O O . GLU A 1 199 ? 47.908 -6.415 22.579 1.00 43.91 199 GLU A O 1
ATOM 1540 N N . VAL A 1 200 ? 48.391 -7.401 20.661 1.00 50.81 200 VAL A N 1
ATOM 1541 C CA . VAL A 1 200 ? 49.063 -8.717 20.598 1.00 50.81 200 VAL A CA 1
ATOM 1542 C C . VAL A 1 200 ? 48.996 -9.508 21.905 1.00 50.81 200 VAL A C 1
ATOM 1544 O O . VAL A 1 200 ? 49.824 -9.376 22.800 1.00 50.81 200 VAL A O 1
ATOM 1547 N N . GLY A 1 201 ? 48.071 -10.464 21.920 1.00 49.47 201 GLY A N 1
ATOM 1548 C CA . GLY A 1 201 ? 48.133 -11.615 22.803 1.00 49.47 201 GLY A CA 1
ATOM 1549 C C . GLY A 1 201 ? 46.815 -12.365 22.835 1.00 49.47 201 GLY A C 1
ATOM 1550 O O . GLY A 1 201 ? 45.953 -12.013 23.626 1.00 49.47 201 GLY A O 1
ATOM 1551 N N . ASP A 1 202 ? 46.671 -13.429 22.040 1.00 44.34 202 ASP A N 1
ATOM 1552 C CA . ASP A 1 202 ? 45.889 -14.564 22.532 1.00 44.34 202 ASP A CA 1
ATOM 1553 C C . ASP A 1 202 ? 46.329 -15.896 21.919 1.00 44.34 202 ASP A C 1
ATOM 1555 O O . ASP A 1 202 ? 46.542 -16.039 20.712 1.00 44.34 202 ASP A O 1
ATOM 1559 N N . LYS A 1 203 ? 46.506 -16.871 22.808 1.00 49.03 203 LYS A N 1
ATOM 1560 C CA . LYS A 1 203 ? 46.925 -18.238 22.527 1.00 49.03 203 LYS A CA 1
ATOM 1561 C C . LYS A 1 203 ? 45.681 -19.115 22.444 1.00 49.03 203 LYS A C 1
ATOM 1563 O O . LYS A 1 203 ? 44.904 -19.164 23.382 1.00 49.03 203 LYS A O 1
ATOM 1568 N N . GLY A 1 204 ? 45.589 -19.903 21.374 1.00 53.88 204 GLY A N 1
ATOM 1569 C CA . GLY A 1 204 ? 44.955 -21.226 21.369 1.00 53.88 204 GLY A CA 1
ATOM 1570 C C . GLY A 1 204 ? 43.539 -21.329 21.950 1.00 53.88 204 GLY A C 1
ATOM 1571 O O . GLY A 1 204 ? 43.361 -21.751 23.087 1.00 53.88 204 GLY A O 1
ATOM 1572 N N . GLY A 1 205 ? 42.527 -21.097 21.111 1.00 49.66 205 GLY A N 1
ATOM 1573 C CA . GLY A 1 205 ? 41.132 -21.395 21.425 1.00 49.66 205 GLY A CA 1
ATOM 1574 C C . GLY A 1 205 ? 40.341 -21.766 20.172 1.00 49.66 205 GLY A C 1
ATOM 1575 O O . GLY A 1 205 ? 40.186 -20.953 19.271 1.00 49.66 205 GLY A O 1
ATOM 1576 N N . ILE A 1 206 ? 39.903 -23.026 20.130 1.00 50.97 206 ILE A N 1
ATOM 1577 C CA . ILE A 1 206 ? 38.878 -23.682 19.291 1.00 50.97 206 ILE A CA 1
ATOM 1578 C C . ILE A 1 206 ? 38.107 -22.742 18.328 1.00 50.97 206 ILE A C 1
ATOM 1580 O O . ILE A 1 206 ? 37.495 -21.774 18.783 1.00 50.97 206 ILE A O 1
ATOM 1584 N N . PRO A 1 207 ? 38.019 -23.050 17.016 1.00 45.78 207 PRO A N 1
ATOM 1585 C CA . PRO A 1 207 ? 37.359 -22.176 16.052 1.00 45.78 207 PRO A CA 1
ATOM 1586 C C . PRO A 1 207 ? 35.864 -21.978 16.367 1.00 45.78 207 PRO A C 1
ATOM 1588 O O . PRO A 1 207 ? 35.058 -22.909 16.373 1.00 45.78 207 PRO A O 1
ATOM 1591 N N . ALA A 1 208 ? 35.492 -20.720 16.606 1.00 51.16 208 ALA A N 1
ATOM 1592 C CA . ALA A 1 208 ? 34.185 -20.287 17.098 1.00 51.16 208 ALA A CA 1
ATOM 1593 C C . ALA A 1 208 ? 33.030 -20.340 16.071 1.00 51.16 208 ALA A C 1
ATOM 1595 O O . ALA A 1 208 ? 31.914 -19.932 16.396 1.00 51.16 208 ALA A O 1
ATOM 1596 N N . PHE A 1 209 ? 33.234 -20.856 14.854 1.00 54.16 209 PHE A N 1
ATOM 1597 C CA . PHE A 1 209 ? 32.198 -20.842 13.808 1.00 54.16 209 PHE A CA 1
ATOM 1598 C C . PHE A 1 209 ? 31.070 -21.874 14.012 1.00 54.16 209 PHE A C 1
ATOM 1600 O O . PHE A 1 209 ? 30.088 -21.860 13.275 1.00 54.16 209 PHE A O 1
ATOM 1607 N N . LEU A 1 210 ? 31.159 -22.734 15.036 1.00 51.75 210 LEU A N 1
ATOM 1608 C CA . LEU A 1 210 ? 30.114 -23.711 15.380 1.00 51.75 210 LEU A CA 1
ATOM 1609 C C . LEU A 1 210 ? 29.281 -23.351 16.621 1.00 51.75 210 LEU A C 1
ATOM 1611 O O . LEU A 1 210 ? 28.401 -24.121 17.008 1.00 51.75 210 LEU A O 1
ATOM 1615 N N . ARG A 1 211 ? 29.458 -22.166 17.224 1.00 47.19 211 ARG A N 1
ATOM 1616 C CA . ARG A 1 211 ? 28.489 -21.657 18.209 1.00 47.19 211 ARG A CA 1
ATOM 1617 C C . ARG A 1 211 ? 27.375 -20.911 17.491 1.00 47.19 211 ARG A C 1
ATOM 1619 O O . ARG A 1 211 ? 27.413 -19.694 17.331 1.00 47.19 211 ARG A O 1
ATOM 1626 N N . ARG A 1 212 ? 26.341 -21.658 17.108 1.00 46.31 212 ARG A N 1
ATOM 1627 C CA . ARG A 1 212 ? 25.024 -21.120 16.759 1.00 46.31 212 ARG A CA 1
ATOM 1628 C C . ARG A 1 212 ? 24.457 -20.430 18.015 1.00 46.31 212 ARG A C 1
ATOM 1630 O O . ARG A 1 212 ? 23.751 -21.045 18.805 1.00 46.31 212 ARG A O 1
ATOM 1637 N N . LYS A 1 213 ? 24.842 -19.168 18.251 1.00 43.34 213 LYS A N 1
ATOM 1638 C CA . LYS A 1 213 ? 24.173 -18.282 19.209 1.00 43.34 213 LYS A CA 1
ATOM 1639 C C . LYS A 1 213 ? 22.744 -18.140 18.703 1.00 43.34 213 LYS A C 1
ATOM 1641 O O . LYS A 1 213 ? 22.498 -17.446 17.721 1.00 43.34 213 LYS A O 1
ATOM 1646 N N . THR A 1 214 ? 21.804 -18.807 19.357 1.00 49.91 214 THR A N 1
ATOM 1647 C CA . THR A 1 214 ? 20.424 -18.335 19.386 1.00 49.91 214 THR A CA 1
ATOM 1648 C C . THR A 1 214 ? 20.502 -16.910 19.913 1.00 49.91 214 THR A C 1
ATOM 1650 O O . THR A 1 214 ? 20.810 -16.708 21.089 1.00 49.91 214 THR A O 1
ATOM 1653 N N . ALA A 1 215 ? 20.375 -15.935 19.013 1.00 49.78 215 ALA A N 1
ATOM 1654 C CA . ALA A 1 215 ? 20.358 -14.526 19.351 1.00 49.78 215 ALA A CA 1
ATOM 1655 C C . ALA A 1 215 ? 19.197 -14.316 20.325 1.00 49.78 215 ALA A C 1
ATOM 1657 O O . ALA A 1 215 ? 18.029 -14.282 19.945 1.00 49.78 215 ALA A O 1
ATOM 1658 N N . SER A 1 216 ? 19.551 -14.289 21.608 1.00 47.00 216 SER A N 1
ATOM 1659 C CA . SER A 1 216 ? 18.741 -13.730 22.670 1.00 47.00 216 SER A CA 1
ATOM 1660 C C . SER A 1 216 ? 18.279 -12.374 22.172 1.00 47.00 216 SER A C 1
ATOM 1662 O O . SER A 1 216 ? 19.116 -11.560 21.803 1.00 47.00 216 SER A O 1
ATOM 1664 N N . SER A 1 217 ? 16.963 -12.190 22.104 1.00 50.91 217 SER A N 1
ATOM 1665 C CA . SER A 1 217 ? 16.289 -10.930 21.819 1.00 50.91 217 SER A CA 1
ATOM 1666 C C . SER A 1 217 ? 17.072 -9.771 22.438 1.00 50.91 217 SER A C 1
ATOM 1668 O O . SER A 1 217 ? 16.994 -9.570 23.651 1.00 50.91 217 SER A O 1
ATOM 1670 N N . ASP A 1 218 ? 17.836 -9.049 21.614 1.00 50.06 218 ASP A N 1
ATOM 1671 C CA . ASP A 1 218 ? 18.505 -7.805 21.978 1.00 50.06 218 ASP A CA 1
ATOM 1672 C C . ASP A 1 218 ? 17.404 -6.825 22.374 1.00 50.06 218 ASP A C 1
ATOM 1674 O O . ASP A 1 218 ? 16.765 -6.174 21.546 1.00 50.06 218 ASP A O 1
ATOM 1678 N N . ARG A 1 219 ? 17.097 -6.797 23.672 1.00 60.94 219 ARG A N 1
ATOM 1679 C CA . ARG A 1 219 ? 16.280 -5.753 24.269 1.00 60.94 219 ARG A CA 1
ATOM 1680 C C . ARG A 1 219 ? 17.129 -4.501 24.165 1.00 60.94 219 ARG A C 1
ATOM 1682 O O . ARG A 1 219 ? 18.066 -4.328 24.940 1.00 60.94 219 ARG A O 1
ATOM 1689 N N . HIS A 1 220 ? 16.849 -3.685 23.153 1.00 71.88 220 HIS A N 1
ATOM 1690 C CA . HIS A 1 220 ? 17.464 -2.374 23.038 1.00 71.88 220 HIS A CA 1
ATOM 1691 C C . HIS A 1 220 ? 17.334 -1.653 24.389 1.00 71.88 220 HIS A C 1
ATOM 1693 O O . HIS A 1 220 ? 16.259 -1.719 24.998 1.00 71.88 220 HIS A O 1
ATOM 1699 N N . PRO A 1 221 ? 18.416 -1.027 24.885 1.00 78.44 221 PRO A N 1
ATOM 1700 C CA . PRO A 1 221 ? 18.378 -0.322 26.155 1.00 78.44 221 PRO A CA 1
ATOM 1701 C C . PRO A 1 221 ? 17.277 0.737 26.089 1.00 78.44 221 PRO A C 1
ATOM 1703 O O . PRO A 1 221 ? 17.215 1.519 25.140 1.00 78.44 221 PRO A O 1
ATOM 1706 N N . ALA A 1 222 ? 16.368 0.710 27.063 1.00 86.31 222 ALA A N 1
ATOM 1707 C CA . ALA A 1 222 ? 15.358 1.744 27.193 1.00 86.31 222 ALA A CA 1
ATOM 1708 C C . ALA A 1 222 ? 16.037 3.031 27.678 1.00 86.31 222 ALA A C 1
ATOM 1710 O O . ALA A 1 222 ? 16.873 2.995 28.581 1.00 86.31 222 ALA A O 1
ATOM 1711 N N . HIS A 1 223 ? 15.699 4.156 27.056 1.00 86.75 223 HIS A N 1
ATOM 1712 C CA . HIS A 1 223 ? 16.110 5.475 27.515 1.00 86.75 223 HIS A CA 1
ATOM 1713 C C . HIS A 1 223 ? 15.031 6.033 28.441 1.00 86.75 223 HIS A C 1
ATOM 1715 O O . HIS A 1 223 ? 13.859 6.075 28.066 1.00 86.75 223 HIS A O 1
ATOM 1721 N N . HIS A 1 224 ? 15.451 6.434 29.632 1.00 89.62 224 HIS A N 1
ATOM 1722 C CA . HIS A 1 224 ? 14.611 6.882 30.734 1.00 89.62 224 HIS A CA 1
ATOM 1723 C C . HIS A 1 224 ? 14.831 8.381 30.949 1.00 89.62 224 HIS A C 1
ATOM 1725 O O . HIS A 1 224 ? 15.971 8.808 31.140 1.00 89.62 224 HIS A O 1
ATOM 1731 N N . PHE A 1 225 ? 13.762 9.175 30.878 1.00 85.62 225 PHE A N 1
ATOM 1732 C CA . PHE A 1 225 ? 13.810 10.627 31.047 1.00 85.62 225 PHE A CA 1
ATOM 1733 C C . PHE A 1 225 ? 12.840 11.048 32.159 1.00 85.62 225 PHE A C 1
ATOM 1735 O O . PHE A 1 225 ? 11.625 10.984 31.949 1.00 85.62 225 PHE A O 1
ATOM 1742 N N . PRO A 1 226 ? 13.333 11.482 33.333 1.00 86.12 226 PRO A N 1
ATOM 1743 C CA . PRO A 1 226 ? 12.466 11.965 34.401 1.00 86.12 226 PRO A CA 1
ATOM 1744 C C . PRO A 1 226 ? 11.838 13.309 34.003 1.00 86.12 226 PRO A C 1
ATOM 1746 O O . PRO A 1 226 ? 12.539 14.229 33.565 1.00 86.12 226 PRO A O 1
ATOM 1749 N N . LEU A 1 227 ? 10.515 13.414 34.135 1.00 82.62 227 LEU A N 1
ATOM 1750 C CA . LEU A 1 227 ? 9.738 14.629 33.863 1.00 82.62 227 LEU A CA 1
ATOM 1751 C C . LEU A 1 227 ? 9.356 15.378 35.151 1.00 82.62 227 LEU A C 1
ATOM 1753 O O . LEU A 1 227 ? 9.125 16.580 35.097 1.00 82.62 227 LEU A O 1
ATOM 1757 N N . GLY A 1 228 ? 9.350 14.694 36.297 1.00 81.94 228 GLY A N 1
ATOM 1758 C CA . GLY A 1 228 ? 9.042 15.230 37.627 1.00 81.94 228 GLY A CA 1
ATOM 1759 C C . GLY A 1 228 ? 9.196 14.140 38.693 1.00 81.94 228 GLY A C 1
ATOM 1760 O O . GLY A 1 228 ? 9.761 13.086 38.399 1.00 81.94 228 GLY A O 1
ATOM 1761 N N . GLU A 1 229 ? 8.693 14.372 39.909 1.00 82.12 229 GLU A N 1
ATOM 1762 C CA . GLU A 1 229 ? 8.757 13.381 41.002 1.00 82.12 229 GLU A CA 1
ATOM 1763 C C . GLU A 1 229 ? 7.912 12.129 40.706 1.00 82.12 229 GLU A C 1
ATOM 1765 O O . GLU A 1 229 ? 8.335 11.017 41.018 1.00 82.12 229 GLU A O 1
ATOM 1770 N N . ASP A 1 230 ? 6.790 12.301 39.996 1.00 86.44 230 ASP A N 1
ATOM 1771 C CA . ASP A 1 230 ? 5.814 11.233 39.734 1.00 86.44 230 ASP A CA 1
ATOM 1772 C C . ASP A 1 230 ? 5.704 10.816 38.254 1.00 86.44 230 ASP A C 1
ATOM 1774 O O . ASP A 1 230 ? 4.866 9.983 37.898 1.00 86.44 230 ASP A O 1
ATOM 1778 N N . ALA A 1 231 ? 6.524 11.380 37.358 1.00 84.00 231 ALA A N 1
ATOM 1779 C CA . ALA A 1 231 ? 6.393 11.164 35.914 1.00 84.00 231 ALA A CA 1
ATOM 1780 C C . ALA A 1 231 ? 7.725 10.844 35.221 1.00 84.00 231 ALA A C 1
ATOM 1782 O O . ALA A 1 231 ? 8.719 11.562 35.361 1.00 84.00 231 ALA A O 1
ATOM 1783 N N . GLU A 1 232 ? 7.717 9.797 34.391 1.00 89.56 232 GLU A N 1
ATOM 1784 C CA . GLU A 1 232 ? 8.867 9.338 33.609 1.00 89.56 232 GLU A CA 1
ATOM 1785 C C . GLU A 1 232 ? 8.470 9.028 32.157 1.00 89.56 232 GLU A C 1
ATOM 1787 O O . GLU A 1 232 ? 7.456 8.379 31.888 1.00 89.56 232 GLU A O 1
ATOM 1792 N N . LEU A 1 233 ? 9.300 9.461 31.205 1.00 86.75 233 LEU A N 1
ATOM 1793 C CA . LEU A 1 233 ? 9.177 9.134 29.788 1.00 86.75 233 LEU A CA 1
ATOM 1794 C C . LEU A 1 233 ? 10.175 8.031 29.408 1.00 86.75 233 LEU A C 1
ATOM 1796 O O . LEU A 1 233 ? 11.389 8.217 29.503 1.00 86.75 233 LEU A O 1
ATOM 1800 N N . VAL A 1 234 ? 9.659 6.899 28.917 1.00 90.56 234 VAL A N 1
ATOM 1801 C CA . VAL A 1 234 ? 10.461 5.726 28.533 1.00 90.56 234 VAL A CA 1
ATOM 1802 C C . VAL A 1 234 ? 10.437 5.514 27.019 1.00 90.56 234 VAL A C 1
ATOM 1804 O O . VAL A 1 234 ? 9.375 5.397 26.405 1.00 90.56 234 VAL A O 1
ATOM 1807 N N . ILE A 1 235 ? 11.617 5.423 26.398 1.00 90.44 235 ILE A N 1
ATOM 1808 C CA . ILE A 1 235 ? 11.774 5.253 24.946 1.00 90.44 235 ILE A CA 1
ATOM 1809 C C . ILE A 1 235 ? 12.585 3.992 24.642 1.00 90.44 235 ILE A C 1
ATOM 1811 O O . ILE A 1 235 ? 13.770 3.902 24.943 1.00 90.44 235 ILE A O 1
ATOM 1815 N N . HIS A 1 236 ? 11.957 3.025 23.970 1.00 85.75 236 HIS A N 1
ATOM 1816 C CA . HIS A 1 236 ? 12.560 1.721 23.645 1.00 85.75 236 HIS A CA 1
ATOM 1817 C C . HIS A 1 236 ? 13.349 1.678 22.324 1.00 85.75 236 HIS A C 1
ATOM 1819 O O . HIS A 1 236 ? 13.805 0.612 21.910 1.00 85.75 236 HIS A O 1
ATOM 1825 N N . ARG A 1 237 ? 13.462 2.800 21.606 1.00 86.12 237 ARG A N 1
ATOM 1826 C CA . ARG A 1 237 ? 14.137 2.868 20.301 1.00 86.12 237 ARG A CA 1
ATOM 1827 C C . ARG A 1 237 ? 15.406 3.715 20.393 1.00 86.12 237 ARG A C 1
ATOM 1829 O O . ARG A 1 237 ? 15.383 4.721 21.099 1.00 86.12 237 ARG A O 1
ATOM 1836 N N . PRO A 1 238 ? 16.470 3.368 19.645 1.00 87.00 238 PRO A N 1
ATOM 1837 C CA . PRO A 1 238 ? 17.657 4.207 19.569 1.00 87.00 238 PRO A CA 1
ATOM 1838 C C . PRO A 1 238 ? 17.285 5.566 18.972 1.00 87.00 238 PRO A C 1
ATOM 1840 O O . PRO A 1 238 ? 16.704 5.643 17.885 1.00 87.00 238 PRO A O 1
ATOM 1843 N N . LEU A 1 239 ? 17.604 6.632 19.699 1.00 88.56 239 LEU A N 1
ATOM 1844 C CA . LEU A 1 239 ? 17.359 7.999 19.260 1.00 88.56 239 LEU A CA 1
ATOM 1845 C C . LEU A 1 239 ? 18.493 8.462 18.347 1.00 88.56 239 LEU A C 1
ATOM 1847 O O . LEU A 1 239 ? 19.674 8.300 18.647 1.00 88.56 239 LEU A O 1
ATOM 1851 N N . THR A 1 240 ? 18.133 9.085 17.229 1.00 91.19 240 THR A N 1
ATOM 1852 C CA . THR A 1 240 ? 19.104 9.839 16.428 1.00 91.19 240 THR A CA 1
ATOM 1853 C C . THR A 1 240 ? 19.526 11.115 17.174 1.00 91.19 240 THR A C 1
ATOM 1855 O O . THR A 1 240 ? 18.734 11.652 17.952 1.00 91.19 240 THR A O 1
ATOM 1858 N N . PRO A 1 241 ? 20.715 11.688 16.901 1.00 89.38 241 PRO A N 1
ATOM 1859 C CA . PRO A 1 241 ? 21.163 12.923 17.557 1.00 89.38 241 PRO A CA 1
ATOM 1860 C C . PRO A 1 241 ? 20.186 14.098 17.409 1.00 89.38 241 PRO A C 1
ATOM 1862 O O . PRO A 1 241 ? 20.052 14.924 18.305 1.00 89.38 241 PRO A O 1
ATOM 1865 N N . ARG A 1 242 ? 19.464 14.165 16.282 1.00 89.12 242 ARG A N 1
ATOM 1866 C CA . ARG A 1 242 ? 18.427 15.180 16.057 1.00 89.12 242 ARG A CA 1
ATOM 1867 C C . ARG A 1 242 ? 17.212 14.963 16.958 1.00 89.12 242 ARG A C 1
ATOM 1869 O O . ARG A 1 242 ? 16.693 15.930 17.500 1.00 89.12 242 ARG A O 1
ATOM 1876 N N . GLN A 1 243 ? 16.777 13.713 17.121 1.00 89.31 243 GLN A N 1
ATOM 1877 C CA . GLN A 1 243 ? 15.660 13.369 18.003 1.00 89.31 243 GLN A CA 1
ATOM 1878 C C . GLN A 1 243 ? 16.010 13.603 19.473 1.00 89.31 243 GLN A C 1
ATOM 1880 O O . GLN A 1 243 ? 15.152 14.068 20.208 1.00 89.31 243 GLN A O 1
ATOM 1885 N N . ALA A 1 244 ? 17.258 13.348 19.880 1.00 89.38 244 ALA A N 1
ATOM 1886 C CA . ALA A 1 244 ? 17.726 13.649 21.233 1.00 89.38 244 ALA A CA 1
ATOM 1887 C C . ALA A 1 244 ? 17.573 15.145 21.565 1.00 89.38 244 ALA A C 1
ATOM 1889 O O . ALA A 1 244 ? 16.951 15.484 22.564 1.00 89.38 244 ALA A O 1
ATOM 1890 N N . ARG A 1 245 ? 18.006 16.039 20.662 1.00 90.88 245 ARG A N 1
ATOM 1891 C CA . ARG A 1 245 ? 17.824 17.496 20.828 1.00 90.88 245 ARG A CA 1
ATOM 1892 C C . ARG A 1 245 ? 16.354 17.916 20.872 1.00 90.88 245 ARG A C 1
ATOM 1894 O O . ARG A 1 245 ? 15.983 18.797 21.636 1.00 90.88 245 ARG A O 1
ATOM 1901 N N . GLN A 1 246 ? 15.506 17.295 20.050 1.00 91.75 246 GLN A N 1
ATOM 1902 C CA . GLN A 1 246 ? 14.064 17.560 20.093 1.00 91.75 246 GLN A CA 1
ATOM 1903 C C . GLN A 1 246 ? 13.449 17.119 21.425 1.00 91.75 246 GLN A C 1
ATOM 1905 O O . GLN A 1 246 ? 12.563 17.797 21.935 1.00 91.75 246 GLN A O 1
ATOM 1910 N N . LEU A 1 247 ? 13.931 16.013 21.996 1.00 91.44 247 LEU A N 1
ATOM 1911 C CA . LEU A 1 247 ? 13.484 15.523 23.295 1.00 91.44 247 LEU A CA 1
ATOM 1912 C C . LEU A 1 247 ? 13.854 16.473 24.427 1.00 91.44 247 LEU A C 1
ATOM 1914 O O . LEU A 1 247 ? 13.015 16.727 25.281 1.00 91.44 247 LEU A O 1
ATOM 1918 N N . GLU A 1 248 ? 15.058 17.044 24.393 1.00 89.06 248 GLU A N 1
ATOM 1919 C CA . GLU A 1 248 ? 15.481 18.076 25.346 1.00 89.06 248 GLU A CA 1
ATOM 1920 C C . GLU A 1 248 ? 14.554 19.300 25.289 1.00 89.06 248 GLU A C 1
ATOM 1922 O O . GLU A 1 248 ? 14.127 19.799 26.327 1.00 89.06 248 GLU A O 1
ATOM 1927 N N . SER A 1 249 ? 14.160 19.744 24.087 1.00 90.81 249 SER A N 1
ATOM 1928 C CA . SER A 1 249 ? 13.200 20.850 23.934 1.00 90.81 249 SER A CA 1
ATOM 1929 C C . SER A 1 249 ? 11.810 20.510 24.484 1.00 90.81 249 SER A C 1
ATOM 1931 O O . SER A 1 249 ? 11.182 21.349 25.125 1.00 90.81 249 SER A O 1
ATOM 1933 N N . VAL A 1 250 ? 11.325 19.283 24.258 1.00 91.75 250 VAL A N 1
ATOM 1934 C CA . VAL A 1 250 ? 10.033 18.820 24.797 1.00 91.75 250 VAL A CA 1
ATOM 1935 C C . VAL A 1 250 ? 10.090 18.689 26.319 1.00 91.75 250 VAL A C 1
ATOM 1937 O O . VAL A 1 250 ? 9.145 19.081 26.995 1.00 91.75 250 VAL A O 1
ATOM 1940 N N . GLN A 1 251 ? 11.197 18.185 26.865 1.00 88.94 251 GLN A N 1
ATOM 1941 C CA . GLN A 1 251 ? 11.398 18.058 2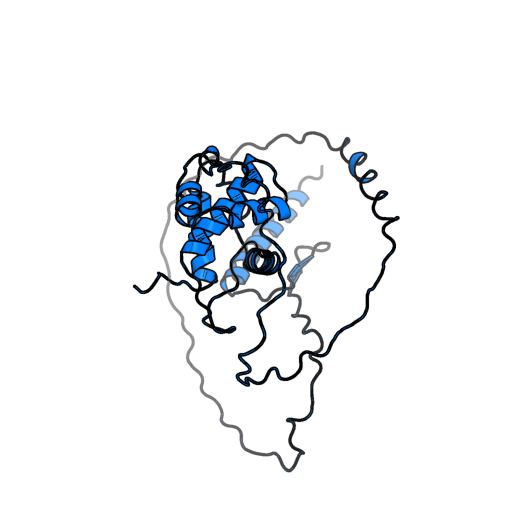8.306 1.00 88.94 251 GLN A CA 1
ATOM 1942 C C . GLN A 1 251 ? 11.423 19.430 28.991 1.00 88.94 251 GLN A C 1
ATOM 1944 O O . GLN A 1 251 ? 10.813 19.585 30.045 1.00 88.94 251 GLN A O 1
ATOM 1949 N N . ALA A 1 252 ? 12.068 20.428 28.378 1.00 88.62 252 ALA A N 1
ATOM 1950 C CA . ALA A 1 252 ? 12.058 21.801 28.876 1.00 88.62 252 ALA A CA 1
ATOM 1951 C C . ALA A 1 252 ? 10.635 22.383 28.917 1.00 88.62 252 ALA A C 1
ATOM 1953 O O . ALA A 1 252 ? 10.224 22.897 29.950 1.00 88.62 252 ALA A O 1
ATOM 1954 N N . LEU A 1 253 ? 9.860 22.224 27.836 1.00 91.81 253 LEU A N 1
ATOM 1955 C CA . LEU A 1 253 ? 8.465 22.679 27.776 1.00 91.81 253 LEU A CA 1
ATOM 1956 C C . LEU A 1 253 ? 7.571 21.996 28.816 1.00 91.81 253 LEU A C 1
ATOM 1958 O O . LEU A 1 253 ? 6.776 22.663 29.468 1.00 91.81 253 LEU A O 1
ATOM 1962 N N . LEU A 1 254 ? 7.697 20.676 28.973 1.00 86.62 254 LEU A N 1
ATOM 1963 C CA . LEU A 1 254 ? 6.911 19.926 29.953 1.00 86.62 254 LEU A CA 1
ATOM 1964 C C . LEU A 1 254 ? 7.224 20.361 31.382 1.00 86.62 254 LEU A C 1
ATOM 1966 O O . LEU A 1 254 ? 6.301 20.489 32.177 1.00 86.62 254 LEU A O 1
ATOM 1970 N N . ARG A 1 255 ? 8.498 20.627 31.697 1.00 85.31 255 ARG A N 1
ATOM 1971 C CA . ARG A 1 255 ? 8.878 21.157 33.009 1.00 85.31 255 ARG A CA 1
ATOM 1972 C C . ARG A 1 255 ? 8.241 22.525 33.254 1.00 85.31 255 ARG A C 1
ATOM 1974 O O . ARG A 1 255 ? 7.670 22.718 34.314 1.00 85.31 255 ARG A O 1
ATOM 1981 N N . THR A 1 256 ? 8.266 23.422 32.268 1.00 90.50 256 THR A N 1
ATOM 1982 C CA . THR A 1 256 ? 7.620 24.737 32.391 1.00 90.50 256 THR A CA 1
ATOM 1983 C C . THR A 1 256 ? 6.117 24.623 32.645 1.00 90.50 256 THR A C 1
ATOM 1985 O O . THR A 1 256 ? 5.612 25.313 33.515 1.00 90.50 256 THR A O 1
ATOM 1988 N N . ILE A 1 257 ? 5.409 23.736 31.938 1.00 88.19 257 ILE A N 1
ATOM 1989 C CA . ILE A 1 257 ? 3.961 23.539 32.140 1.00 88.19 257 ILE A CA 1
ATOM 1990 C C . ILE A 1 257 ? 3.671 22.989 33.544 1.00 88.19 257 ILE A C 1
ATOM 1992 O O . ILE A 1 257 ? 2.768 23.468 34.214 1.00 88.19 257 ILE A O 1
ATOM 1996 N N . LEU A 1 258 ? 4.456 22.008 33.999 1.00 84.75 258 LEU A N 1
ATOM 1997 C CA . LEU A 1 258 ? 4.264 21.390 35.315 1.00 84.75 258 LEU A CA 1
ATOM 1998 C C . LEU A 1 258 ? 4.627 22.320 36.483 1.00 84.75 258 LEU A C 1
ATOM 2000 O O . LEU A 1 258 ? 4.085 22.147 37.570 1.00 84.75 258 LEU A O 1
ATOM 2004 N N . GLU A 1 259 ? 5.543 23.269 36.282 1.00 84.25 259 GLU A N 1
ATOM 2005 C CA . GLU A 1 259 ? 5.875 24.293 37.280 1.00 84.25 259 GLU A CA 1
ATOM 2006 C C . GLU A 1 259 ? 4.783 25.378 37.368 1.00 84.25 259 GLU A C 1
ATOM 2008 O O . GLU A 1 259 ? 4.493 25.844 38.466 1.00 84.25 259 GLU A O 1
ATOM 2013 N N . ASP A 1 260 ? 4.137 25.732 36.250 1.00 82.69 260 ASP A N 1
ATOM 2014 C CA . ASP A 1 260 ? 3.101 26.783 36.186 1.00 82.69 260 ASP A CA 1
ATOM 2015 C C . ASP A 1 260 ? 1.769 26.340 36.831 1.00 82.69 260 ASP A C 1
ATOM 2017 O O . ASP A 1 260 ? 1.072 27.139 37.453 1.00 82.69 260 ASP A O 1
ATOM 2021 N N . ASP A 1 261 ? 1.445 25.042 36.778 1.00 71.94 261 ASP A N 1
ATOM 2022 C CA . ASP A 1 261 ? 0.251 24.470 37.428 1.00 71.94 261 ASP A CA 1
ATOM 2023 C C . ASP A 1 261 ? 0.351 24.443 38.976 1.00 71.94 261 ASP A C 1
ATOM 2025 O O . ASP A 1 261 ? -0.629 24.137 39.662 1.00 71.94 261 ASP A O 1
ATOM 2029 N N . GLY A 1 262 ? 1.526 24.735 39.551 1.00 65.00 262 GLY A N 1
ATOM 2030 C CA . GLY A 1 262 ? 1.798 24.631 40.990 1.00 65.00 262 GLY A CA 1
ATOM 2031 C C . GLY A 1 262 ? 1.486 25.875 41.833 1.00 65.00 262 GLY A C 1
ATOM 2032 O O . GLY A 1 262 ? 1.378 25.748 43.054 1.00 65.00 262 GLY A O 1
ATOM 2033 N N . ASP A 1 263 ? 1.324 27.053 41.219 1.00 62.59 263 ASP A N 1
ATOM 2034 C CA . ASP A 1 263 ? 1.186 28.337 41.937 1.00 62.59 263 ASP A CA 1
ATOM 2035 C C . ASP A 1 263 ? -0.271 28.823 42.100 1.00 62.59 263 ASP A C 1
ATOM 2037 O O . ASP A 1 263 ? -0.522 29.861 42.718 1.00 62.59 263 ASP A O 1
ATOM 2041 N N . GLU A 1 264 ? -1.262 28.065 41.621 1.00 64.25 264 GLU A N 1
ATOM 2042 C CA . GLU A 1 264 ? -2.685 28.396 41.783 1.00 64.25 264 GLU A CA 1
ATOM 2043 C C . GLU A 1 264 ? -3.324 27.602 42.940 1.00 64.25 264 GLU A C 1
ATOM 2045 O O . GLU A 1 264 ? -4.231 26.788 42.762 1.00 64.25 264 GLU A O 1
ATOM 2050 N N . ALA A 1 265 ? -2.848 27.843 44.165 1.00 60.84 265 ALA A N 1
ATOM 2051 C CA . ALA A 1 265 ? -3.540 27.430 45.388 1.00 60.84 265 ALA A CA 1
ATOM 2052 C C . ALA A 1 265 ? -3.914 28.668 46.243 1.00 60.84 265 ALA A C 1
ATOM 2054 O O . ALA A 1 265 ? -3.027 29.461 46.560 1.00 60.84 265 ALA A O 1
ATOM 2055 N N . PRO A 1 266 ? -5.206 28.860 46.595 1.00 64.69 266 PRO A N 1
ATOM 2056 C CA . PRO A 1 266 ? -5.718 30.022 47.336 1.00 64.69 266 PRO A CA 1
ATOM 2057 C C . PRO A 1 266 ? -5.402 30.028 48.840 1.00 64.69 266 PRO A C 1
ATOM 2059 O O . PRO A 1 266 ? -5.310 28.936 49.449 1.00 64.69 266 PRO A O 1
#

Foldseek 3Di:
DDFDWDDPVVLQVVLLVLQCVAPPRVPPDGDDPVNVVVCVVLQLDDDAPDDDDPPRIDGNLVSLSVQLLSCCCRVPVDDSVVSNVLSVLDDSVLSNCSSVHHDNPPSPVPDDPDPPPPDPPPDDPPDDDDDDDPPDDPDPDDDPDDDDDPPPPPPPVVVPPPPPDDDDDDDDDDDDDDDDDDDDDDDDDDDDDDDDDDDDDDDDDDDPPPPPPPPDPPQQDWDWDDLDPPDIDIHRDDDDPVRVVVVVVVSVVSNVVVVVVPPPDD

Radius of gyration: 30.09 Å; chains: 1; bounding box: 71×78×70 Å

Sequence (266 aa):
MWENTYELGELLSLTNARLGRIPGLADTTPFSERTFYYYVQQGLLPRRAGRRGPGTRYPASFIDRLIAIRRLQKTRGLSLAEIRVRLAQASEDGLRAMAAGEPVEALPLAAMAEPRDSLCTNEGLEGLVADDEYDQIPELTSPVTTPMKDLLDIRDAEREAGRELGRTPSPAPPQSATHDEEAGESMCLPPRGAREETEVGDKGGIPAFLRRKTASSDRHPAHHFPLGEDAELVIHRPLTPRQARQLESVQALLRTILEDDGDEAP

pLDDT: mean 70.43, std 21.48, range [35.0, 97.38]